Protein AF-0000000069715090 (afdb_homodimer)

Radius of gyration: 19.32 Å; Cα contacts (8 Å, |Δi|>4): 180; chains: 2; bounding box: 22×65×52 Å

Foldseek 3Di:
DVVVVVVVVVVVVVVVVVVVVVVVVVLVVVLVVLLVCLLVDAAPDLCSLLVVVVLVVVLVVQLVVCVVVVHHSVVSNVVSVVSSVVSSVVSNVSSHPVVVVVD/DVVVVVVVVVVVVVVVVVVVVVVVVVLVVVLVVLLVCLLVDAAPDLCSLLVVVVLVVVLVVQLVVCVVVVHHSVVSNVVSVVSSVVSSVVSNVSSHPVVVVVD

Solvent-accessible surface area (backbone atoms only — not comparable to full-atom values): 10845 Å² total; per-residue (Å²): 112,67,64,61,50,52,51,49,43,51,53,50,49,52,51,45,52,55,49,47,51,53,48,48,54,51,49,21,56,43,47,54,50,48,48,53,46,26,68,69,42,69,69,74,37,63,67,71,64,60,35,64,68,58,49,53,50,49,52,52,53,45,28,54,50,23,49,76,63,68,23,58,36,68,48,45,43,52,33,49,53,46,43,51,52,44,49,45,56,51,28,52,52,50,22,55,52,54,56,64,75,78,99,112,68,64,62,50,52,51,48,45,52,54,50,49,52,53,46,52,55,48,48,51,52,48,49,54,51,50,21,53,44,47,55,51,47,49,51,47,26,69,68,43,68,67,76,36,64,67,71,65,61,34,65,67,59,50,52,51,49,52,54,51,46,26,55,50,22,50,77,63,68,24,56,36,68,48,44,44,53,32,50,54,45,42,52,52,44,49,44,55,51,27,51,52,49,21,55,53,53,54,64,73,78,98

pLDDT: mean 91.64, std 12.18, range [42.25, 98.88]

InterPro domains:
  IPR002701 Chorismate mutase II, prokaryotic-type [PF01817] (12-91)
  IPR002701 Chorismate mutase II, prokaryotic-type [PS51168] (3-95)
  IPR002701 Chorismate mutase II, prokaryotic-type [SM00830] (13-94)
  IPR036263 Chorismate mutase type II superfamily [SSF48600] (4-93)
  IPR036979 Chorismate mutase domain superfamily [G3DSA:1.20.59.10] (4-99)
  IPR051331 Chorismate mutase-related enzymes [PTHR38041] (5-97)

Secondary structure (DSSP, 8-state):
-HHHHHHHHHHHHHHHHHHHHHHHHHHHHHHHHHHHHHHHSPTT-HHHHH-HHHHHHHHHHHHHHHHHHT--HHHHHHHHHHHHHHHHHHHHHHHHHTHHHH-/-HHHHHHHHHHHHHHHHHHHHHHHHHHHHHHHHHHHHHHHSPTT-HHHHH-HHHHHHHHHHHHHHHHHHT--HHHHHHHHHHHHHHHHHHHHHHHHHHHHHH-

Organism: Streptococcus mutans serotype c (strain ATCC 700610 / UA159) (NCBI:txid210007)

Structure (mmCIF, N/CA/C/O backbone):
data_AF-0000000069715090-model_v1
#
loop_
_entity.id
_entity.type
_entity.pdbx_description
1 polymer 'Chorismate mutase'
#
loop_
_atom_site.group_PDB
_atom_site.id
_atom_site.type_symbol
_atom_site.label_atom_id
_atom_site.label_alt_id
_atom_site.label_comp_id
_atom_site.label_asym_id
_atom_site.label_entity_id
_atom_site.label_seq_id
_atom_site.pdbx_PDB_ins_code
_atom_site.Cartn_x
_atom_site.Cartn_y
_atom_site.Cartn_z
_atom_site.occupancy
_atom_site.B_iso_or_equiv
_atom_site.auth_seq_id
_atom_site.auth_comp_id
_atom_site.auth_asym_id
_atom_site.auth_atom_id
_atom_site.pdbx_PDB_model_num
ATOM 1 N N . MET A 1 1 ? 3.744 33.625 10.047 1 69.88 1 MET A N 1
ATOM 2 C CA . MET A 1 1 ? 3.438 32.375 10.719 1 69.88 1 MET A CA 1
ATOM 3 C C . MET A 1 1 ? 2.867 31.359 9.734 1 69.88 1 MET A C 1
ATOM 5 O O . MET A 1 1 ? 3.277 30.203 9.727 1 69.88 1 MET A O 1
ATOM 9 N N . GLN A 1 2 ? 2.189 31.969 8.758 1 75.94 2 GLN A N 1
ATOM 10 C CA . GLN A 1 2 ? 1.536 31.109 7.777 1 75.94 2 GLN A CA 1
ATOM 11 C C . GLN A 1 2 ? 2.553 30.5 6.816 1 75.94 2 GLN A C 1
ATOM 13 O O . GLN A 1 2 ? 2.479 29.312 6.5 1 75.94 2 GLN A O 1
ATOM 18 N N . VAL A 1 3 ? 3.611 31.297 6.555 1 73.81 3 VAL A N 1
ATOM 19 C CA . VAL A 1 3 ? 4.602 30.828 5.59 1 73.81 3 VAL A CA 1
ATOM 20 C C . VAL A 1 3 ? 5.43 29.703 6.199 1 73.81 3 VAL A C 1
ATOM 22 O O . VAL A 1 3 ? 5.758 28.719 5.52 1 73.81 3 VAL A O 1
ATOM 25 N N . ILE A 1 4 ? 5.727 29.844 7.473 1 77.12 4 ILE A N 1
ATOM 26 C CA . ILE A 1 4 ? 6.531 28.844 8.148 1 77.12 4 ILE A CA 1
ATOM 27 C C . ILE A 1 4 ? 5.77 27.516 8.203 1 77.12 4 ILE A C 1
ATOM 29 O O . ILE A 1 4 ? 6.344 26.453 7.957 1 77.12 4 ILE A O 1
ATOM 33 N N . ILE A 1 5 ? 4.484 27.625 8.398 1 78.94 5 ILE A N 1
ATOM 34 C CA . ILE A 1 5 ? 3.662 26.422 8.477 1 78.94 5 ILE A CA 1
ATOM 35 C C . ILE A 1 5 ? 3.588 25.75 7.102 1 78.94 5 ILE A C 1
ATOM 37 O O . ILE A 1 5 ? 3.686 24.531 6.988 1 78.94 5 ILE A O 1
ATOM 41 N N . MET A 1 6 ? 3.535 26.547 6.07 1 81.5 6 MET A N 1
ATOM 42 C CA . MET A 1 6 ? 3.438 26 4.719 1 81.5 6 MET A CA 1
ATOM 43 C C . MET A 1 6 ? 4.738 25.312 4.312 1 81.5 6 MET A C 1
ATOM 45 O O . MET A 1 6 ? 4.719 24.266 3.668 1 81.5 6 MET A O 1
ATOM 49 N N . THR A 1 7 ? 5.781 25.859 4.781 1 84.88 7 THR A N 1
ATOM 50 C CA . THR A 1 7 ? 7.086 25.266 4.484 1 84.88 7 THR A CA 1
ATOM 51 C C . THR A 1 7 ? 7.266 23.938 5.223 1 84.88 7 THR A C 1
ATOM 53 O O . THR A 1 7 ? 7.82 22.984 4.672 1 84.88 7 THR A O 1
ATOM 56 N N . SER A 1 8 ? 6.68 23.938 6.344 1 92.38 8 SER A N 1
ATOM 57 C CA . SER A 1 8 ? 6.773 22.719 7.137 1 92.38 8 SER A CA 1
ATOM 58 C C . SER A 1 8 ? 5.957 21.594 6.516 1 92.38 8 SER A C 1
ATOM 60 O O . SER A 1 8 ? 6.426 20.453 6.422 1 92.38 8 SER A O 1
ATOM 62 N N . ILE A 1 9 ? 4.852 21.984 6.031 1 94.56 9 ILE A N 1
ATOM 63 C CA . ILE A 1 9 ? 3.982 21 5.422 1 94.56 9 ILE A CA 1
ATOM 64 C C . ILE A 1 9 ? 4.621 20.469 4.137 1 94.56 9 ILE A C 1
ATOM 66 O O . ILE A 1 9 ? 4.617 19.266 3.881 1 94.56 9 ILE A O 1
ATOM 70 N N . GLN A 1 10 ? 5.203 21.359 3.406 1 95.5 10 GLN A N 1
ATOM 71 C CA . GLN A 1 10 ? 5.848 20.938 2.162 1 95.5 10 GLN A CA 1
ATOM 72 C C . GLN A 1 10 ? 7.027 20.016 2.436 1 95.5 10 GLN A C 1
ATOM 74 O O . GLN A 1 10 ? 7.246 19.047 1.701 1 95.5 10 GLN A O 1
ATOM 79 N N . ASN A 1 11 ? 7.715 20.312 3.475 1 97.44 11 ASN A N 1
ATOM 80 C CA . ASN A 1 11 ? 8.828 19.453 3.863 1 97.44 11 ASN A CA 1
ATOM 81 C C . ASN A 1 11 ? 8.344 18.062 4.27 1 97.44 11 ASN A C 1
ATOM 83 O O . ASN A 1 11 ? 8.961 17.062 3.902 1 97.44 11 ASN A O 1
ATOM 87 N N . LEU A 1 12 ? 7.328 17.969 4.961 1 97.5 12 LEU A N 1
ATOM 88 C CA . LEU A 1 12 ? 6.746 16.703 5.379 1 97.5 12 LEU A CA 1
ATOM 89 C C . LEU A 1 12 ? 6.203 15.93 4.18 1 97.5 12 LEU A C 1
ATOM 91 O O . LEU A 1 12 ? 6.363 14.711 4.094 1 97.5 12 LEU A O 1
ATOM 95 N 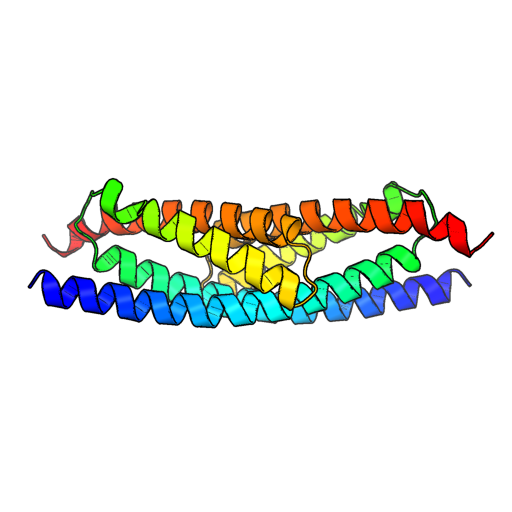N . ARG A 1 13 ? 5.672 16.703 3.254 1 97.06 13 ARG A N 1
ATOM 96 C CA . ARG A 1 13 ? 5.18 16.078 2.029 1 97.06 13 ARG A CA 1
ATOM 97 C C . ARG A 1 13 ? 6.324 15.469 1.225 1 97.06 13 ARG A C 1
ATOM 99 O O . ARG A 1 13 ? 6.164 14.414 0.61 1 97.06 13 ARG A O 1
ATOM 106 N N . ASN A 1 14 ? 7.402 16.094 1.25 1 97.88 14 ASN A N 1
ATOM 107 C CA . ASN A 1 14 ? 8.578 15.555 0.583 1 97.88 14 ASN A CA 1
ATOM 108 C C . ASN A 1 14 ? 9.023 14.242 1.218 1 97.88 14 ASN A C 1
ATOM 110 O O . ASN A 1 14 ? 9.484 13.336 0.521 1 97.88 14 ASN A O 1
ATOM 114 N N . GLN A 1 15 ? 8.898 14.125 2.467 1 98.38 15 GLN A N 1
ATOM 115 C CA . GLN A 1 15 ? 9.219 12.875 3.158 1 98.38 15 GLN A CA 1
ATOM 116 C C . GLN A 1 15 ? 8.242 11.766 2.771 1 98.38 15 GLN A C 1
ATOM 118 O O . GLN A 1 15 ? 8.656 10.625 2.559 1 98.38 15 GLN A O 1
ATOM 123 N N . ILE A 1 16 ? 6.988 12.141 2.682 1 98.31 16 ILE A N 1
ATOM 124 C CA . ILE A 1 16 ? 5.977 11.18 2.244 1 98.31 16 ILE A CA 1
ATOM 125 C C . ILE A 1 16 ? 6.301 10.703 0.832 1 98.31 16 ILE A C 1
ATOM 127 O O . ILE A 1 16 ? 6.203 9.508 0.541 1 98.31 16 ILE A O 1
ATOM 131 N N . ASP A 1 17 ? 6.746 11.633 -0.003 1 98.5 17 ASP A N 1
ATOM 132 C CA . ASP A 1 17 ? 7.078 11.266 -1.378 1 98.5 17 ASP A CA 1
ATOM 133 C C . ASP A 1 17 ? 8.234 10.273 -1.422 1 98.5 17 ASP A C 1
ATOM 135 O O . ASP A 1 17 ? 8.266 9.383 -2.27 1 98.5 17 ASP A O 1
ATOM 139 N N . GLN A 1 18 ? 9.164 10.43 -0.56 1 98.62 18 GLN A N 1
ATOM 140 C CA . GLN A 1 18 ? 10.281 9.492 -0.478 1 98.62 18 GLN A CA 1
ATOM 141 C C . GLN A 1 18 ? 9.812 8.117 -0.015 1 98.62 18 GLN A C 1
ATOM 143 O O . GLN A 1 18 ? 10.234 7.094 -0.561 1 98.62 18 GLN A O 1
ATOM 148 N N . LEU A 1 19 ? 8.953 8.078 0.974 1 98.75 19 LEU A N 1
ATOM 149 C CA . LEU A 1 19 ? 8.383 6.812 1.43 1 98.75 19 LEU A CA 1
ATOM 150 C C . LEU A 1 19 ? 7.574 6.148 0.319 1 98.75 19 LEU A C 1
ATOM 152 O O . LEU A 1 19 ? 7.637 4.93 0.144 1 98.75 19 LEU A O 1
ATOM 156 N N . ASP A 1 20 ? 6.867 6.996 -0.41 1 98.69 20 ASP A N 1
ATOM 157 C CA . ASP A 1 20 ? 6.031 6.484 -1.49 1 98.69 20 ASP A CA 1
ATOM 158 C C . ASP A 1 20 ? 6.875 5.781 -2.553 1 98.69 20 ASP A C 1
ATOM 160 O O . ASP A 1 20 ? 6.465 4.758 -3.105 1 98.69 20 ASP A O 1
ATOM 164 N N . HIS A 1 21 ? 8 6.336 -2.803 1 98.75 21 HIS A N 1
ATOM 165 C CA . HIS A 1 21 ? 8.898 5.684 -3.75 1 98.75 21 HIS A CA 1
ATOM 166 C C . HIS A 1 21 ? 9.305 4.297 -3.262 1 98.75 21 HIS A C 1
ATOM 168 O O . HIS A 1 21 ? 9.281 3.332 -4.027 1 98.75 21 HIS A O 1
ATOM 174 N N . GLN A 1 22 ? 9.617 4.191 -2.055 1 98.88 22 GLN A N 1
ATOM 175 C CA . GLN A 1 22 ? 10 2.908 -1.479 1 98.88 22 GLN A CA 1
ATOM 176 C C . GLN A 1 22 ? 8.836 1.921 -1.503 1 98.88 22 GLN A C 1
ATOM 178 O O . GLN A 1 22 ? 9.023 0.735 -1.784 1 98.88 22 GLN A O 1
ATOM 183 N N . LEU A 1 23 ? 7.672 2.398 -1.21 1 98.88 23 LEU A N 1
ATOM 184 C CA . LEU A 1 23 ? 6.473 1.574 -1.278 1 98.88 23 LEU A CA 1
ATOM 185 C C . LEU A 1 23 ? 6.273 1.017 -2.684 1 98.88 23 LEU A C 1
ATOM 187 O O . LEU A 1 23 ? 6 -0.173 -2.852 1 98.88 23 LEU A O 1
ATOM 191 N N . LEU A 1 24 ? 6.465 1.898 -3.625 1 98.88 24 LEU A N 1
ATOM 192 C CA . LEU A 1 24 ? 6.297 1.481 -5.012 1 98.88 24 LEU A CA 1
ATOM 193 C C . LEU A 1 24 ? 7.301 0.396 -5.383 1 98.88 24 LEU A C 1
ATOM 195 O O . LEU A 1 24 ? 6.957 -0.564 -6.074 1 98.88 24 LEU A O 1
ATOM 199 N N . VAL A 1 25 ? 8.523 0.533 -4.93 1 98.88 25 VAL A N 1
ATOM 200 C CA . VAL A 1 25 ? 9.57 -0.436 -5.223 1 98.88 25 VAL A CA 1
ATOM 201 C C . VAL A 1 25 ? 9.195 -1.796 -4.637 1 98.88 25 VAL A C 1
ATOM 203 O O . VAL A 1 25 ? 9.305 -2.82 -5.316 1 98.88 25 VAL A O 1
ATOM 206 N N . LEU A 1 26 ? 8.75 -1.819 -3.418 1 98.88 26 LEU A N 1
ATOM 207 C CA . LEU A 1 26 ? 8.352 -3.062 -2.762 1 98.88 26 LEU A CA 1
ATOM 208 C C . LEU A 1 26 ? 7.148 -3.686 -3.455 1 98.88 26 LEU A C 1
ATOM 210 O O . LEU A 1 26 ? 7.078 -4.906 -3.611 1 98.88 26 LEU A O 1
ATOM 214 N N . LEU A 1 27 ? 6.207 -2.877 -3.918 1 98.75 27 LEU A N 1
ATOM 215 C CA . LEU A 1 27 ? 5.012 -3.379 -4.582 1 98.75 27 LEU A CA 1
ATOM 216 C C . LEU A 1 27 ? 5.352 -3.965 -5.949 1 98.75 27 LEU A C 1
ATOM 218 O O . LEU A 1 27 ? 4.727 -4.93 -6.391 1 98.75 27 LEU A O 1
ATOM 222 N N . ALA A 1 28 ? 6.324 -3.369 -6.594 1 98.75 28 ALA A N 1
ATOM 223 C CA . ALA A 1 28 ? 6.785 -3.934 -7.859 1 98.75 28 ALA A CA 1
ATOM 224 C C . ALA A 1 28 ? 7.387 -5.324 -7.652 1 98.75 28 ALA A C 1
ATOM 226 O O . ALA A 1 28 ? 7.121 -6.242 -8.438 1 98.75 28 ALA A O 1
ATOM 227 N N . GLN A 1 29 ? 8.18 -5.453 -6.637 1 98.75 29 GLN A N 1
ATOM 228 C CA . GLN A 1 29 ? 8.727 -6.762 -6.293 1 98.75 29 GLN A CA 1
ATOM 229 C C . GLN A 1 29 ? 7.613 -7.75 -5.961 1 98.75 29 GLN A C 1
ATOM 231 O O . GLN A 1 29 ? 7.633 -8.898 -6.422 1 98.75 29 GLN A O 1
ATOM 236 N N . ARG A 1 30 ? 6.684 -7.348 -5.227 1 98.56 30 ARG A N 1
ATOM 237 C CA . ARG A 1 30 ? 5.551 -8.18 -4.852 1 98.56 30 ARG A CA 1
ATOM 238 C C . ARG A 1 30 ? 4.781 -8.648 -6.082 1 98.56 30 ARG A C 1
ATOM 240 O O . ARG A 1 30 ? 4.387 -9.812 -6.168 1 98.56 30 ARG A O 1
ATOM 247 N N . GLN A 1 31 ? 4.562 -7.742 -6.969 1 98.31 31 GLN A N 1
ATOM 248 C CA . GLN A 1 31 ? 3.867 -8.078 -8.211 1 98.31 31 GLN A CA 1
ATOM 249 C C . GLN A 1 31 ? 4.598 -9.188 -8.969 1 98.31 31 GLN A C 1
ATOM 251 O O . GLN A 1 31 ? 3.973 -10.109 -9.484 1 98.31 31 GLN A O 1
ATOM 256 N N . GLN A 1 32 ? 5.918 -9.055 -9.023 1 98.12 32 GLN A N 1
ATOM 257 C CA . GLN A 1 32 ? 6.699 -10.07 -9.727 1 98.12 32 GLN A CA 1
ATOM 258 C C . GLN A 1 32 ? 6.48 -11.453 -9.109 1 98.12 32 GLN A C 1
ATOM 260 O O . GLN A 1 32 ? 6.352 -12.445 -9.836 1 98.12 32 GLN A O 1
ATOM 265 N N . ILE A 1 33 ? 6.438 -11.492 -7.824 1 97.88 33 ILE A N 1
ATOM 266 C CA . ILE A 1 33 ? 6.238 -12.758 -7.129 1 97.88 33 ILE A CA 1
ATOM 267 C C . ILE A 1 33 ? 4.816 -13.258 -7.371 1 97.88 33 ILE A C 1
ATOM 269 O O . ILE A 1 33 ? 4.605 -14.453 -7.605 1 97.88 33 ILE A O 1
ATOM 273 N N . VAL A 1 34 ? 3.836 -12.383 -7.336 1 96.5 34 VAL A N 1
ATOM 274 C CA . VAL A 1 34 ? 2.443 -12.734 -7.594 1 96.5 34 VAL A CA 1
ATOM 275 C C . VAL A 1 34 ? 2.309 -13.32 -9 1 96.5 34 VAL A C 1
ATOM 277 O O . VAL A 1 34 ? 1.602 -14.312 -9.195 1 96.5 34 VAL A O 1
ATOM 280 N N . GLU A 1 35 ? 2.994 -12.711 -9.898 1 95.19 35 GLU A N 1
ATOM 281 C CA . GLU A 1 35 ? 2.959 -13.195 -11.273 1 95.19 35 GLU A CA 1
ATOM 282 C C . GLU A 1 35 ? 3.551 -14.602 -11.383 1 95.19 35 GLU A C 1
ATOM 284 O O . GLU A 1 35 ? 3.021 -15.453 -12.094 1 95.19 35 GLU A O 1
ATOM 289 N N . LYS A 1 36 ? 4.637 -14.828 -10.688 1 95.31 36 LYS A N 1
ATOM 290 C CA . LYS A 1 36 ? 5.227 -16.156 -10.664 1 95.31 36 LYS A CA 1
ATOM 291 C C . LYS A 1 36 ? 4.254 -17.188 -10.078 1 95.31 36 LYS A C 1
ATOM 293 O O . LYS A 1 36 ? 4.129 -18.297 -10.594 1 95.31 36 LYS A O 1
ATOM 298 N N . ILE A 1 37 ? 3.578 -16.844 -9.031 1 94.81 37 ILE A N 1
ATOM 299 C CA . ILE A 1 37 ? 2.588 -17.719 -8.414 1 94.81 37 ILE A CA 1
ATOM 300 C C . ILE A 1 37 ? 1.475 -18.016 -9.414 1 94.81 37 ILE A C 1
ATOM 302 O O . ILE A 1 37 ? 1.053 -19.172 -9.555 1 94.81 37 ILE A O 1
ATOM 306 N N . GLY A 1 38 ? 1.008 -17.031 -10.125 1 93.19 38 GLY A N 1
ATOM 307 C CA . GLY A 1 38 ? -0.032 -17.219 -11.125 1 93.19 38 GLY A CA 1
ATOM 308 C C . GLY A 1 38 ? 0.345 -18.219 -12.195 1 93.19 38 GLY A C 1
ATOM 309 O O . GLY A 1 38 ? -0.503 -18.969 -12.672 1 93.19 38 GLY A O 1
ATOM 310 N N . GLN A 1 39 ? 1.626 -18.188 -12.523 1 92.19 39 GLN A N 1
ATOM 311 C CA . GLN A 1 39 ? 2.119 -19.078 -13.57 1 92.19 39 GLN A CA 1
ATOM 312 C C . GLN A 1 39 ? 2.182 -20.531 -13.07 1 92.19 39 GLN A C 1
ATOM 314 O O . GLN A 1 39 ? 2.145 -21.469 -13.859 1 92.19 39 GLN A O 1
ATOM 319 N N . LEU A 1 40 ? 2.375 -20.703 -11.781 1 92.19 40 LEU A N 1
ATOM 320 C CA . LEU A 1 40 ? 2.516 -22.031 -11.195 1 92.19 40 LEU A CA 1
ATOM 321 C C . LEU A 1 40 ? 1.15 -22.656 -10.945 1 92.19 40 LEU A C 1
ATOM 323 O O . LEU A 1 40 ? 1.043 -23.875 -10.797 1 92.19 40 LEU A O 1
ATOM 327 N N . LYS A 1 41 ? 0.085 -21.859 -10.883 1 91.81 41 LYS A N 1
ATOM 328 C CA . LYS A 1 41 ? -1.257 -22.359 -10.586 1 91.81 41 LYS A CA 1
ATOM 329 C C . LYS A 1 41 ? -1.886 -23.016 -11.812 1 91.81 41 LYS A C 1
ATOM 331 O O . LYS A 1 41 ? -1.487 -22.734 -12.945 1 91.81 41 LYS A O 1
ATOM 336 N N . PRO A 1 42 ? -2.795 -23.938 -11.508 1 89.12 42 PRO A N 1
ATOM 337 C CA . PRO A 1 42 ? -3.496 -24.516 -12.656 1 89.12 42 PRO A CA 1
ATOM 338 C C . PRO A 1 42 ? -4.199 -23.453 -13.5 1 89.12 42 PRO A C 1
ATOM 340 O O . PRO A 1 42 ? -4.766 -22.5 -12.961 1 89.12 42 PRO A O 1
ATOM 343 N N . ILE A 1 43 ? -4.109 -23.672 -14.773 1 87.81 43 ILE A N 1
ATOM 344 C CA . ILE A 1 43 ? -4.648 -22.703 -15.719 1 87.81 43 ILE A CA 1
ATOM 345 C C . ILE A 1 43 ? -6.168 -22.641 -15.586 1 87.81 43 ILE A C 1
ATOM 347 O O . ILE A 1 43 ? -6.832 -23.672 -15.453 1 87.81 43 ILE A O 1
ATOM 351 N N . ASN A 1 44 ? -6.742 -21.453 -15.602 1 85.94 44 ASN A N 1
ATOM 352 C CA . ASN A 1 44 ? -8.172 -21.156 -15.625 1 85.94 44 ASN A CA 1
ATOM 353 C C . ASN A 1 44 ? -8.859 -21.656 -14.352 1 85.94 44 ASN A C 1
ATOM 355 O O . ASN A 1 44 ? -9.992 -22.125 -14.391 1 85.94 44 ASN A O 1
ATOM 359 N N . SER A 1 45 ? -8.094 -21.766 -13.359 1 86.88 45 SER A N 1
ATOM 360 C CA . SER A 1 45 ? -8.672 -22.141 -12.07 1 86.88 45 SER A CA 1
ATOM 361 C C . SER A 1 45 ? -8.906 -20.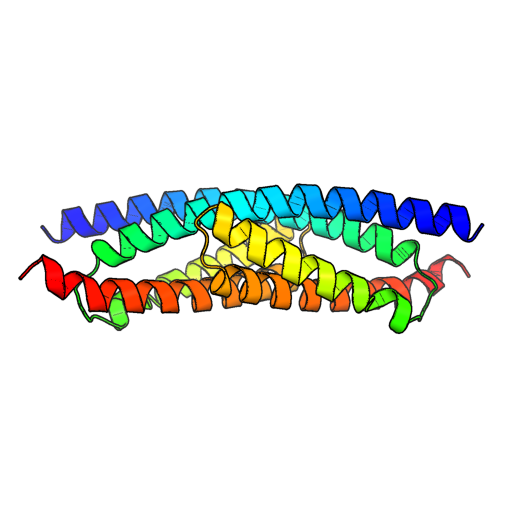922 -11.195 1 86.88 45 SER A C 1
ATOM 363 O O . SER A 1 45 ? -7.996 -20.469 -10.5 1 86.88 45 SER A O 1
ATOM 365 N N . GLN A 1 46 ? -10.109 -20.516 -11.195 1 87.69 46 GLN A N 1
ATOM 366 C CA . GLN A 1 46 ? -10.484 -19.359 -10.398 1 87.69 46 GLN A CA 1
ATOM 367 C C . GLN A 1 46 ? -10.266 -19.625 -8.906 1 87.69 46 GLN A C 1
ATOM 369 O O . GLN A 1 46 ? -9.812 -18.734 -8.172 1 87.69 46 GLN A O 1
ATOM 374 N N . ALA A 1 47 ? -10.609 -20.75 -8.484 1 88.25 47 ALA A N 1
ATOM 375 C CA . ALA A 1 47 ? -10.477 -21.125 -7.074 1 88.25 47 ALA A CA 1
ATOM 376 C C . ALA A 1 47 ? -9.008 -21.109 -6.645 1 88.25 47 ALA A C 1
ATOM 378 O O . ALA A 1 47 ? -8.688 -20.656 -5.543 1 88.25 47 ALA A O 1
ATOM 379 N N . ALA A 1 48 ? -8.18 -21.578 -7.496 1 90.19 48 ALA A N 1
ATOM 380 C CA . ALA A 1 48 ? -6.75 -21.594 -7.188 1 90.19 48 ALA A CA 1
ATOM 381 C C . ALA A 1 48 ? -6.195 -20.172 -7.098 1 90.19 48 ALA A C 1
ATOM 383 O O . ALA A 1 48 ? -5.371 -19.875 -6.227 1 90.19 48 ALA A O 1
ATOM 384 N N . VAL A 1 49 ? -6.73 -19.312 -7.895 1 91.31 49 VAL A N 1
ATOM 385 C CA . VAL A 1 49 ? -6.234 -17.938 -7.93 1 91.31 49 VAL A CA 1
ATOM 386 C C . VAL A 1 49 ? -6.766 -17.172 -6.727 1 91.31 49 VAL A C 1
ATOM 388 O O . VAL A 1 49 ? -6.02 -16.438 -6.07 1 91.31 49 VAL A O 1
ATOM 391 N N . THR A 1 50 ? -8.008 -17.359 -6.402 1 92.69 50 THR A N 1
ATOM 392 C CA . THR A 1 50 ? -8.617 -16.578 -5.328 1 92.69 50 THR A CA 1
ATOM 393 C C . THR A 1 50 ? -8.078 -17.016 -3.969 1 92.69 50 THR A C 1
ATOM 395 O O . THR A 1 50 ? -7.98 -16.219 -3.043 1 92.69 50 THR A O 1
ATOM 398 N N . ALA A 1 51 ? -7.789 -18.25 -3.738 1 93.94 51 ALA A N 1
ATOM 399 C CA . ALA A 1 51 ? -7.172 -18.797 -2.533 1 93.94 51 ALA A CA 1
ATOM 400 C C . ALA A 1 51 ? -7.754 -18.156 -1.278 1 93.94 51 ALA A C 1
ATOM 402 O O . ALA A 1 51 ? -7.023 -17.562 -0.483 1 93.94 51 ALA A O 1
ATOM 403 N N . PRO A 1 52 ? -9.047 -18.375 -0.955 1 95.94 52 PRO A N 1
ATOM 404 C CA . PRO A 1 52 ? -9.734 -17.656 0.112 1 95.94 52 PRO A CA 1
ATOM 405 C C . PRO A 1 52 ? -9.094 -17.859 1.481 1 95.94 52 PRO A C 1
ATOM 407 O O . PRO A 1 52 ? -9.086 -16.953 2.309 1 95.94 52 PRO A O 1
ATOM 410 N N . ASP A 1 53 ? -8.578 -18.984 1.697 1 95.94 53 ASP A N 1
ATOM 411 C CA . ASP A 1 53 ? -7.926 -19.25 2.979 1 95.94 53 ASP A CA 1
ATOM 412 C C . ASP A 1 53 ? -6.66 -18.406 3.133 1 95.94 53 ASP A C 1
ATOM 414 O O . ASP A 1 53 ? -6.398 -17.859 4.207 1 95.94 53 ASP A O 1
ATOM 418 N N . ARG A 1 54 ? -5.922 -18.281 2.057 1 96.5 54 ARG A N 1
ATOM 419 C CA . ARG A 1 54 ? -4.723 -17.453 2.07 1 96.5 54 ARG A CA 1
ATOM 420 C C . ARG A 1 54 ? -5.07 -15.984 2.293 1 96.5 54 ARG A C 1
ATOM 422 O O . ARG A 1 54 ? -4.406 -15.289 3.068 1 96.5 54 ARG A O 1
ATOM 429 N N . VAL A 1 55 ? -6.09 -15.539 1.687 1 97.44 55 VAL A N 1
ATOM 430 C CA . VAL A 1 55 ? -6.531 -14.156 1.811 1 97.44 55 VAL A CA 1
ATOM 431 C C . VAL A 1 55 ? -6.898 -13.859 3.264 1 97.44 55 VAL A C 1
ATOM 433 O O . VAL A 1 55 ? -6.445 -12.867 3.834 1 97.44 55 VAL A O 1
ATOM 436 N N . LYS A 1 56 ? -7.668 -14.688 3.803 1 97.81 56 LYS A N 1
ATOM 437 C CA . LYS A 1 56 ? -8.078 -14.516 5.191 1 97.81 56 LYS A CA 1
ATOM 438 C C . LYS A 1 56 ? -6.867 -14.453 6.121 1 97.81 56 LYS A C 1
ATOM 440 O O . LYS A 1 56 ? -6.797 -13.594 7 1 97.81 56 LYS A O 1
ATOM 445 N N . GLN A 1 57 ? -5.988 -15.32 5.941 1 98 57 GLN A N 1
ATOM 446 C CA . GLN A 1 57 ? -4.766 -15.375 6.734 1 98 57 GLN A CA 1
ATOM 447 C C . GLN A 1 57 ? -3.957 -14.094 6.582 1 98 57 GLN A C 1
ATOM 449 O O . GLN A 1 57 ? -3.482 -13.531 7.574 1 98 57 GLN A O 1
ATOM 454 N N . VAL A 1 58 ? -3.777 -13.656 5.395 1 98.38 58 VAL A N 1
ATOM 455 C CA . VAL A 1 58 ? -2.992 -12.461 5.109 1 98.38 58 VAL A CA 1
ATOM 456 C C . VAL A 1 58 ? -3.637 -11.242 5.777 1 98.38 58 VAL A C 1
ATOM 458 O O . VAL A 1 58 ? -2.957 -10.469 6.449 1 98.38 58 VAL A O 1
ATOM 461 N N . LEU A 1 59 ? -4.926 -11.125 5.609 1 98.5 59 LEU A N 1
ATOM 462 C CA . LEU A 1 59 ? -5.621 -9.969 6.176 1 98.5 59 LEU A CA 1
ATOM 463 C C . LEU A 1 59 ? -5.52 -9.969 7.695 1 98.5 59 LEU A C 1
ATOM 465 O O . LEU A 1 59 ? -5.25 -8.922 8.305 1 98.5 59 LEU A O 1
ATOM 469 N N . LEU A 1 60 ? -5.711 -11.078 8.289 1 98.19 60 LEU A N 1
ATOM 470 C CA . LEU A 1 60 ? -5.617 -11.188 9.734 1 98.19 60 LEU A CA 1
ATOM 471 C C . LEU A 1 60 ? -4.207 -10.844 10.219 1 98.19 60 LEU A C 1
ATOM 473 O O . LEU A 1 60 ? -4.039 -10.039 11.141 1 98.19 60 LEU A O 1
ATOM 477 N N . ASN A 1 61 ? -3.242 -11.422 9.625 1 98.44 61 ASN A N 1
ATOM 478 C CA . ASN A 1 61 ? -1.853 -11.188 10 1 98.44 61 ASN A CA 1
ATOM 479 C C . ASN A 1 61 ? -1.465 -9.719 9.828 1 98.44 61 ASN A C 1
ATOM 481 O O . ASN A 1 61 ? -0.777 -9.148 10.68 1 98.44 61 ASN A O 1
ATOM 485 N N . ARG A 1 62 ? -1.922 -9.164 8.742 1 98.56 62 ARG A N 1
ATOM 486 C CA . ARG A 1 62 ? -1.558 -7.781 8.461 1 98.56 62 ARG A CA 1
ATOM 487 C C . ARG A 1 62 ? -2.213 -6.828 9.453 1 98.56 62 ARG A C 1
ATOM 489 O O . ARG A 1 62 ? -1.591 -5.859 9.891 1 98.56 62 ARG A O 1
ATOM 496 N N . GLN A 1 63 ? -3.422 -7.121 9.727 1 98.25 63 GLN A N 1
ATOM 497 C CA . GLN A 1 63 ? -4.109 -6.301 10.719 1 98.25 63 GLN A CA 1
ATOM 498 C C . GLN A 1 63 ? -3.391 -6.352 12.07 1 98.25 63 GLN A C 1
ATOM 500 O O . GLN A 1 63 ? -3.154 -5.312 12.688 1 98.25 63 GLN A O 1
ATOM 505 N N . GLN A 1 64 ? -3.029 -7.465 12.492 1 98.44 64 GLN A N 1
ATOM 506 C CA . GLN A 1 64 ? -2.348 -7.652 13.773 1 98.44 64 GLN A CA 1
ATOM 507 C C . GLN A 1 64 ? -0.966 -7.004 13.758 1 98.44 64 GLN A C 1
ATOM 509 O O . GLN A 1 64 ? -0.581 -6.332 14.719 1 98.44 64 GLN A O 1
ATOM 514 N N . GLU A 1 65 ? -0.28 -7.215 12.742 1 98.69 65 GLU A N 1
ATOM 515 C CA . GLU A 1 65 ? 1.059 -6.641 12.641 1 98.69 65 GLU A CA 1
ATOM 516 C C . GLU A 1 65 ? 1.003 -5.117 12.578 1 98.69 65 GLU A C 1
ATOM 518 O O . GLU A 1 65 ? 1.855 -4.438 13.156 1 98.69 65 GLU A O 1
ATOM 523 N N . ALA A 1 66 ? 0.011 -4.645 11.836 1 98.69 66 ALA A N 1
ATOM 524 C CA . ALA A 1 66 ? -0.164 -3.195 11.758 1 98.69 66 ALA A CA 1
ATOM 525 C C . ALA A 1 66 ? -0.3 -2.586 13.148 1 98.69 66 ALA A C 1
ATOM 527 O O . ALA A 1 66 ? 0.365 -1.6 13.477 1 98.69 66 ALA A O 1
ATOM 528 N N . GLU A 1 67 ? -1.105 -3.152 13.953 1 98.12 67 GLU A N 1
ATOM 529 C CA . GLU A 1 67 ? -1.316 -2.678 15.312 1 98.12 67 GLU A CA 1
ATOM 530 C C . GLU A 1 67 ? -0.007 -2.643 16.094 1 98.12 67 GLU A C 1
ATOM 532 O O . GLU A 1 67 ? 0.292 -1.656 16.781 1 98.12 67 GLU A O 1
ATOM 537 N N . LYS A 1 68 ? 0.775 -3.648 15.977 1 98.5 68 LYS A N 1
ATOM 538 C CA . LYS A 1 68 ? 2.045 -3.756 16.688 1 98.5 68 LYS A CA 1
ATOM 539 C C . LYS A 1 68 ? 3.025 -2.682 16.234 1 98.5 68 LYS A C 1
ATOM 541 O O . LYS A 1 68 ? 3.844 -2.203 17.016 1 98.5 68 LYS A O 1
ATOM 546 N N . LEU A 1 69 ? 2.906 -2.244 15 1 98.5 69 LEU A N 1
ATOM 547 C CA . LEU A 1 69 ? 3.844 -1.297 14.406 1 98.5 69 LEU A CA 1
ATOM 548 C C . LEU A 1 69 ? 3.344 0.135 14.562 1 98.5 69 LEU A C 1
ATOM 550 O O . LEU A 1 69 ? 3.998 1.079 14.117 1 98.5 69 LEU A O 1
ATOM 554 N N . GLY A 1 70 ? 2.17 0.318 15.172 1 98 70 GLY A N 1
ATOM 555 C CA . GLY A 1 70 ? 1.608 1.647 15.359 1 98 70 GLY A CA 1
ATOM 556 C C . GLY A 1 70 ? 0.877 2.162 14.133 1 98 70 GLY A C 1
ATOM 557 O O . GLY A 1 70 ? 0.594 3.357 14.031 1 98 70 GLY A O 1
ATOM 558 N N . LEU A 1 71 ? 0.644 1.292 13.234 1 98.5 71 LEU A N 1
ATOM 559 C CA . LEU A 1 71 ? -0.197 1.601 12.086 1 98.5 71 LEU A CA 1
ATOM 560 C C . LEU A 1 71 ? -1.658 1.28 12.375 1 98.5 71 LEU A C 1
ATOM 562 O O . LEU A 1 71 ? -1.964 0.241 12.969 1 98.5 71 LEU A O 1
ATOM 566 N N . SER A 1 72 ? -2.523 2.264 12 1 97.81 72 SER A N 1
ATOM 567 C CA . SER A 1 72 ? -3.947 1.987 12.148 1 97.81 72 SER A CA 1
ATOM 568 C C . SER A 1 72 ? -4.328 0.667 11.484 1 97.81 72 SER A C 1
ATOM 570 O O . SER A 1 72 ? -4.137 0.492 10.281 1 97.81 72 SER A O 1
ATOM 572 N N . PRO A 1 73 ? -4.891 -0.224 12.258 1 97.69 73 PRO A N 1
ATOM 573 C CA . PRO A 1 73 ? -5.309 -1.498 11.672 1 97.69 73 PRO A CA 1
ATOM 574 C C . PRO A 1 73 ? -6.355 -1.322 10.57 1 97.69 73 PRO A C 1
ATOM 576 O O . PRO A 1 73 ? -6.375 -2.09 9.602 1 97.69 73 PRO A O 1
ATOM 579 N N . ASP A 1 74 ? -7.18 -0.31 10.719 1 96.56 74 ASP A N 1
ATOM 580 C CA . ASP A 1 74 ? -8.211 -0.047 9.719 1 96.56 74 ASP A CA 1
ATOM 581 C C . ASP A 1 74 ? -7.586 0.402 8.398 1 96.56 74 ASP A C 1
ATOM 583 O O . ASP A 1 74 ? -8.039 0.009 7.324 1 96.56 74 ASP A O 1
ATOM 587 N N . VAL A 1 75 ? -6.586 1.22 8.5 1 97.19 75 VAL A N 1
ATOM 588 C CA . VAL A 1 75 ? -5.875 1.681 7.309 1 97.19 75 VAL A CA 1
ATOM 589 C C . VAL A 1 75 ? -5.199 0.498 6.621 1 97.19 75 VAL A C 1
ATOM 591 O O . VAL A 1 75 ? -5.312 0.33 5.406 1 97.19 75 VAL A O 1
ATOM 594 N N . ALA A 1 76 ? -4.555 -0.321 7.414 1 98.5 76 ALA A N 1
ATOM 595 C CA . ALA A 1 76 ? -3.883 -1.495 6.863 1 98.5 76 ALA A CA 1
ATOM 596 C C . ALA A 1 76 ? -4.875 -2.414 6.156 1 98.5 76 ALA A C 1
ATOM 598 O O . ALA A 1 76 ? -4.617 -2.871 5.039 1 98.5 76 ALA A O 1
ATOM 599 N N . LEU A 1 77 ? -5.973 -2.641 6.793 1 98.06 77 LEU A N 1
ATOM 600 C CA . LEU A 1 77 ? -6.977 -3.539 6.23 1 98.06 77 LEU A CA 1
ATOM 601 C C . LEU A 1 77 ? -7.5 -3.004 4.902 1 98.06 77 LEU A C 1
ATOM 603 O O . LEU A 1 77 ? -7.637 -3.756 3.934 1 98.06 77 LEU A O 1
ATOM 607 N N . ALA A 1 78 ? -7.781 -1.77 4.863 1 97.94 78 ALA A N 1
ATOM 608 C CA . ALA A 1 78 ? -8.289 -1.164 3.637 1 97.94 78 ALA A CA 1
ATOM 609 C C . ALA A 1 78 ? -7.277 -1.296 2.5 1 97.94 78 ALA A C 1
ATOM 611 O O . ALA A 1 78 ? -7.641 -1.67 1.382 1 97.94 78 ALA A O 1
ATOM 612 N N . ILE A 1 79 ? -6.059 -1.044 2.781 1 98.5 79 ILE A N 1
ATOM 613 C CA . ILE A 1 79 ? -5.008 -1.071 1.769 1 98.5 79 ILE A CA 1
ATOM 614 C C . ILE A 1 79 ? -4.785 -2.506 1.296 1 98.5 79 ILE A C 1
ATOM 616 O O . ILE A 1 79 ? -4.695 -2.762 0.093 1 98.5 79 ILE A O 1
ATOM 620 N N . TRP A 1 80 ? -4.715 -3.428 2.203 1 98.75 80 TRP A N 1
ATOM 621 C CA . TRP A 1 80 ? -4.406 -4.801 1.817 1 98.75 80 TRP A CA 1
ATOM 622 C C . TRP A 1 80 ? -5.582 -5.438 1.083 1 98.75 80 TRP A C 1
ATOM 624 O O . TRP A 1 80 ? -5.387 -6.246 0.171 1 98.75 80 TRP A O 1
ATOM 634 N N . GLN A 1 81 ? -6.812 -5.129 1.516 1 98.44 81 GLN A N 1
ATOM 635 C CA . GLN A 1 81 ? -7.969 -5.621 0.771 1 98.44 81 GLN A CA 1
ATOM 636 C C . GLN A 1 81 ? -7.918 -5.168 -0.685 1 98.44 81 GLN A C 1
ATOM 638 O O . GLN A 1 81 ? -8.102 -5.977 -1.599 1 98.44 81 GLN A O 1
ATOM 643 N N . THR A 1 82 ? -7.672 -3.91 -0.855 1 98.56 82 THR A N 1
ATOM 644 C CA . THR A 1 82 ? -7.582 -3.35 -2.199 1 98.56 82 THR A CA 1
ATOM 645 C C . THR A 1 82 ? -6.422 -3.975 -2.969 1 98.56 82 THR A C 1
ATOM 647 O O . THR A 1 82 ? -6.566 -4.328 -4.141 1 98.56 82 THR A O 1
ATOM 650 N N . MET A 1 83 ? -5.293 -4.148 -2.305 1 98 83 MET A N 1
ATOM 651 C CA . MET A 1 83 ? -4.098 -4.73 -2.906 1 98 83 MET A CA 1
ATOM 652 C C . MET A 1 83 ? -4.363 -6.164 -3.357 1 98 83 MET A C 1
ATOM 654 O O . MET A 1 83 ? -4.035 -6.535 -4.488 1 98 83 MET A O 1
ATOM 658 N N . ILE A 1 84 ? -4.957 -6.945 -2.504 1 97.81 84 ILE A N 1
ATOM 659 C CA . ILE A 1 84 ? -5.25 -8.336 -2.818 1 97.81 84 ILE A CA 1
ATOM 660 C C . ILE A 1 84 ? -6.207 -8.414 -4.004 1 97.81 84 ILE A C 1
ATOM 662 O O . ILE A 1 84 ? -5.996 -9.188 -4.934 1 97.81 84 ILE A O 1
ATOM 666 N N . GLU A 1 85 ? -7.215 -7.547 -3.969 1 97.38 85 GLU A N 1
ATOM 667 C CA . GLU A 1 85 ? -8.164 -7.512 -5.074 1 97.38 85 GLU A CA 1
ATOM 668 C C . GLU A 1 85 ? -7.477 -7.16 -6.387 1 97.38 85 GLU A C 1
ATOM 670 O O . GLU A 1 85 ? -7.699 -7.816 -7.406 1 97.38 85 GLU A O 1
ATOM 675 N N . ALA A 1 86 ? -6.695 -6.176 -6.375 1 96.81 86 ALA A N 1
ATOM 676 C CA . ALA A 1 86 ? -6.02 -5.695 -7.578 1 96.81 86 ALA A CA 1
ATOM 677 C C . ALA A 1 86 ? -5.055 -6.746 -8.117 1 96.81 86 ALA A C 1
ATOM 679 O O . ALA A 1 86 ? -4.996 -6.988 -9.328 1 96.81 86 ALA A O 1
ATOM 680 N N . PHE A 1 87 ? -4.301 -7.402 -7.262 1 96.75 87 PHE A N 1
ATOM 681 C CA . PHE A 1 87 ? -3.334 -8.398 -7.703 1 96.75 87 PHE A CA 1
ATOM 682 C C . PHE A 1 87 ? -4.035 -9.68 -8.133 1 96.75 87 PHE A C 1
ATOM 684 O O . PHE A 1 87 ? -3.566 -10.375 -9.039 1 96.75 87 PHE A O 1
ATOM 691 N N . THR A 1 88 ? -5.125 -9.992 -7.469 1 95.5 88 THR A N 1
ATOM 692 C CA . THR A 1 88 ? -5.906 -11.148 -7.902 1 95.5 88 THR A CA 1
ATOM 693 C C . THR A 1 88 ? -6.41 -10.953 -9.328 1 95.5 88 THR A C 1
ATOM 695 O O . THR A 1 88 ? -6.359 -11.875 -10.141 1 95.5 88 THR A O 1
ATOM 698 N N . ALA A 1 89 ? -6.875 -9.773 -9.609 1 93.56 89 ALA A N 1
ATOM 699 C CA . ALA A 1 89 ? -7.316 -9.469 -10.961 1 93.56 89 ALA A CA 1
ATOM 700 C C . ALA A 1 89 ? -6.176 -9.633 -11.961 1 93.56 89 ALA A C 1
ATOM 702 O O . ALA A 1 89 ? -6.371 -10.156 -13.055 1 93.56 89 ALA A O 1
ATOM 703 N N . LEU A 1 90 ? -5.047 -9.188 -11.578 1 91.06 90 LEU A N 1
ATOM 704 C CA . LEU A 1 90 ? -3.859 -9.32 -12.414 1 91.06 90 LEU A CA 1
ATOM 705 C C . LEU A 1 90 ? -3.482 -10.781 -12.602 1 91.06 90 LEU A C 1
ATOM 707 O O . LEU A 1 90 ? -3.158 -11.211 -13.711 1 91.06 90 LEU A O 1
ATOM 711 N N . GLU A 1 91 ? -3.527 -11.531 -11.5 1 91.69 91 GLU A N 1
ATOM 712 C CA . GLU A 1 91 ? -3.205 -12.953 -11.523 1 91.69 91 GLU A CA 1
ATOM 713 C C . GLU A 1 91 ? -4.164 -13.727 -12.43 1 91.69 91 GLU A C 1
ATOM 715 O O . GLU A 1 91 ? -3.75 -14.633 -13.148 1 91.69 91 GLU A O 1
ATOM 720 N N . LEU A 1 92 ? -5.379 -13.344 -12.414 1 90.75 92 LEU A N 1
ATOM 721 C CA . LEU A 1 92 ? -6.383 -13.984 -13.258 1 90.75 92 LEU A CA 1
ATOM 722 C C . LEU A 1 92 ? -6.059 -13.789 -14.734 1 90.75 92 LEU A C 1
ATOM 724 O O . LEU A 1 92 ? -6.219 -14.711 -15.539 1 90.75 92 LEU A O 1
ATOM 728 N N . LYS A 1 93 ? -5.613 -12.656 -15.07 1 88.81 93 LYS A N 1
ATOM 729 C CA . LYS A 1 93 ? -5.238 -12.359 -16.453 1 88.81 93 LYS A CA 1
ATOM 730 C C . LYS A 1 93 ? -4.043 -13.203 -16.875 1 88.81 93 LYS A C 1
ATOM 732 O O . LYS A 1 93 ? -4.035 -13.766 -17.984 1 88.81 93 LYS A O 1
ATOM 737 N N . ILE A 1 94 ? -3.115 -13.289 -16.047 1 86.5 94 ILE A N 1
ATOM 738 C CA . ILE A 1 94 ? -1.897 -14.039 -16.344 1 86.5 94 ILE A CA 1
ATOM 739 C C . ILE A 1 94 ? -2.225 -15.523 -16.453 1 86.5 94 ILE A C 1
ATOM 741 O O . ILE A 1 94 ? -1.719 -16.203 -17.359 1 86.5 94 ILE A O 1
ATOM 745 N N . ASN A 1 95 ? -3.012 -16 -15.531 1 86.19 95 ASN A N 1
ATOM 746 C CA . ASN A 1 95 ? -3.383 -17.422 -15.477 1 86.19 95 ASN A CA 1
ATOM 747 C C . ASN A 1 95 ? -4.203 -17.828 -16.688 1 86.19 95 ASN A C 1
ATOM 749 O O . ASN A 1 95 ? -4.137 -18.969 -17.141 1 86.19 95 ASN A O 1
ATOM 753 N N . SER A 1 96 ? -4.949 -16.906 -17.203 1 83.19 96 SER A N 1
ATOM 754 C CA . SER A 1 96 ? -5.762 -17.188 -18.391 1 83.19 96 SER A CA 1
ATOM 755 C C . SER A 1 96 ? -4.922 -17.156 -19.656 1 83.19 96 SER A C 1
ATOM 757 O O . SER A 1 96 ? -5.219 -17.859 -20.625 1 83.19 96 SER A O 1
ATOM 759 N N . ASN A 1 97 ? -3.986 -16.281 -19.766 1 73.31 97 ASN A N 1
ATOM 760 C CA . ASN A 1 97 ? -3.186 -16.078 -20.969 1 73.31 97 ASN A CA 1
ATOM 761 C C . ASN A 1 97 ? -2.105 -17.156 -21.094 1 73.31 97 ASN A C 1
ATOM 763 O O . ASN A 1 97 ? -1.562 -17.359 -22.188 1 73.31 97 ASN A O 1
ATOM 767 N N . HIS A 1 98 ? -1.508 -17.625 -20.016 1 60.53 98 HIS A N 1
ATOM 768 C CA . HIS A 1 98 ? -0.398 -18.562 -20.109 1 60.53 98 HIS A CA 1
ATOM 769 C C . HIS A 1 98 ? -0.781 -19.781 -20.953 1 60.53 98 HIS A C 1
ATOM 771 O O . HIS A 1 98 ? 0.089 -20.531 -21.391 1 60.53 98 HIS A O 1
ATOM 777 N N . ASP A 1 99 ? -1.938 -20.125 -21.25 1 54.41 99 ASP A N 1
ATOM 778 C CA . ASP A 1 99 ? -2.283 -21.219 -22.156 1 54.41 99 ASP A CA 1
ATOM 779 C C . ASP A 1 99 ? -1.654 -21.016 -23.531 1 54.41 99 ASP A C 1
ATOM 781 O O . ASP A 1 99 ? -1.307 -22 -24.203 1 54.41 99 ASP A O 1
ATOM 785 N N . LEU A 1 100 ? -1.55 -19.719 -23.938 1 50.03 100 LEU A N 1
ATOM 786 C CA . LEU A 1 100 ? -1.167 -19.609 -25.344 1 50.03 100 LEU A CA 1
ATOM 787 C C . LEU A 1 100 ? 0.217 -20.203 -25.578 1 50.03 100 LEU A C 1
ATOM 789 O O . LEU A 1 100 ? 0.471 -20.812 -26.625 1 50.03 100 LEU A O 1
ATOM 793 N N . ASN A 1 101 ? 1.174 -19.969 -24.672 1 45.62 101 ASN A N 1
ATOM 794 C CA . ASN A 1 101 ? 2.48 -20.453 -25.109 1 45.62 101 ASN A CA 1
ATOM 795 C C . ASN A 1 101 ? 2.682 -21.922 -24.75 1 45.62 101 ASN A C 1
ATOM 797 O O . ASN A 1 101 ? 3.738 -22.484 -25.016 1 45.62 101 ASN A O 1
ATOM 801 N N . ARG A 1 102 ? 1.949 -22.484 -23.812 1 47.81 102 ARG A N 1
ATOM 802 C CA . ARG A 1 102 ? 2.141 -23.906 -23.547 1 47.81 102 ARG A CA 1
ATOM 803 C C . ARG A 1 102 ? 1.492 -24.766 -24.625 1 47.81 102 ARG A C 1
ATOM 805 O O . ARG A 1 102 ? 1.701 -25.984 -24.688 1 47.81 102 ARG A O 1
ATOM 812 N N . LYS A 1 103 ? 0.665 -24.188 -25.547 1 42.25 103 LYS A N 1
ATOM 813 C CA . LYS A 1 103 ? 0.279 -24.969 -26.719 1 42.25 103 LYS A CA 1
ATOM 814 C C . LYS A 1 103 ? 1.357 -24.922 -27.797 1 42.25 103 LYS A C 1
ATOM 816 O O . LYS A 1 103 ? 2.006 -23.875 -27.969 1 42.25 103 LYS A O 1
ATOM 821 N N . MET B 1 1 ? 4.445 -34.281 -8.695 1 69.56 1 MET B N 1
ATOM 822 C CA . MET B 1 1 ? 4.531 -33 -9.406 1 69.56 1 MET B CA 1
ATOM 823 C C . MET B 1 1 ? 3.709 -31.922 -8.703 1 69.56 1 MET B C 1
ATOM 825 O O . MET B 1 1 ? 4.184 -30.812 -8.5 1 69.56 1 MET B O 1
ATOM 829 N N . GLN B 1 2 ? 2.648 -32.438 -8.07 1 76.06 2 GLN B N 1
ATOM 830 C CA . GLN B 1 2 ? 1.74 -31.516 -7.406 1 76.06 2 GLN B CA 1
ATOM 831 C C . GLN B 1 2 ? 2.35 -31 -6.109 1 76.06 2 GLN B C 1
ATOM 833 O O . GLN B 1 2 ? 2.256 -29.797 -5.816 1 76.06 2 GLN B O 1
ATOM 838 N N . VAL B 1 3 ? 3.137 -31.875 -5.473 1 73.75 3 VAL B N 1
ATOM 839 C CA . VAL B 1 3 ? 3.709 -31.484 -4.184 1 73.75 3 VAL B CA 1
ATOM 840 C C . VAL B 1 3 ? 4.805 -30.438 -4.398 1 73.75 3 VAL B C 1
ATOM 842 O O . VAL B 1 3 ? 4.918 -29.484 -3.627 1 73.75 3 VAL B O 1
ATOM 845 N N . ILE B 1 4 ? 5.555 -30.641 -5.453 1 76.5 4 ILE B N 1
ATOM 846 C CA . ILE B 1 4 ? 6.645 -29.719 -5.742 1 76.5 4 ILE B CA 1
ATOM 847 C C . ILE B 1 4 ? 6.078 -28.328 -6.055 1 76.5 4 ILE B C 1
ATOM 849 O O . ILE B 1 4 ? 6.602 -27.312 -5.59 1 76.5 4 ILE B O 1
ATOM 853 N N . ILE B 1 5 ? 4.961 -28.328 -6.742 1 78.88 5 ILE B N 1
ATOM 854 C CA . ILE B 1 5 ? 4.34 -27.062 -7.105 1 78.88 5 ILE B CA 1
ATOM 855 C C . ILE B 1 5 ? 3.799 -26.375 -5.855 1 78.88 5 ILE B C 1
ATOM 857 O O . ILE B 1 5 ? 3.955 -25.156 -5.691 1 78.88 5 ILE B O 1
ATOM 861 N N . MET B 1 6 ? 3.289 -27.125 -4.938 1 81.38 6 MET B N 1
ATOM 862 C CA . MET B 1 6 ? 2.727 -26.547 -3.719 1 81.38 6 MET B CA 1
ATOM 863 C C . MET B 1 6 ? 3.826 -25.969 -2.832 1 81.38 6 MET B C 1
ATOM 865 O O . MET B 1 6 ? 3.65 -24.906 -2.229 1 81.38 6 MET B O 1
ATOM 869 N N . THR B 1 7 ? 4.91 -26.609 -2.855 1 84.88 7 THR B N 1
ATOM 870 C CA . THR B 1 7 ? 6.043 -26.141 -2.07 1 84.88 7 THR B CA 1
ATOM 871 C C . THR B 1 7 ? 6.609 -24.844 -2.658 1 84.88 7 THR B C 1
ATOM 873 O O . THR B 1 7 ? 6.988 -23.938 -1.92 1 84.88 7 THR B O 1
ATOM 876 N N . SER B 1 8 ? 6.512 -24.812 -3.92 1 92.44 8 SER B N 1
ATOM 877 C CA . SER B 1 8 ? 7.012 -23.625 -4.594 1 92.44 8 SER B CA 1
ATOM 878 C C . SER B 1 8 ? 6.121 -22.422 -4.316 1 92.44 8 SER B C 1
ATOM 880 O O . SER B 1 8 ? 6.617 -21.328 -4.035 1 92.44 8 SER B O 1
ATOM 882 N N . ILE B 1 9 ? 4.887 -22.719 -4.309 1 94.56 9 ILE B N 1
ATOM 883 C CA . ILE B 1 9 ? 3.941 -21.625 -4.062 1 94.56 9 ILE B CA 1
ATOM 884 C C . ILE B 1 9 ? 4.078 -21.141 -2.621 1 94.56 9 ILE B C 1
ATOM 886 O O . ILE B 1 9 ? 4.082 -19.938 -2.365 1 94.56 9 ILE B O 1
ATOM 890 N N . GLN B 1 10 ? 4.25 -22.062 -1.732 1 95.5 10 GLN B N 1
ATOM 891 C CA . GLN B 1 10 ? 4.398 -21.688 -0.329 1 95.5 10 GLN B CA 1
ATOM 892 C C . GLN B 1 10 ? 5.668 -20.875 -0.105 1 95.5 10 GLN B C 1
ATOM 894 O O . GLN B 1 10 ? 5.672 -19.906 0.674 1 95.5 10 GLN B O 1
ATOM 899 N N . ASN B 1 11 ? 6.664 -21.25 -0.806 1 97.38 11 ASN B N 1
ATOM 900 C CA . ASN B 1 11 ? 7.914 -20.5 -0.718 1 97.38 11 ASN B CA 1
ATOM 901 C C . ASN B 1 11 ? 7.75 -19.078 -1.254 1 97.38 11 ASN B C 1
ATOM 903 O O . ASN B 1 11 ? 8.266 -18.125 -0.665 1 97.38 11 ASN B O 1
ATOM 907 N N . LEU B 1 12 ? 7.09 -18.906 -2.281 1 97.44 12 LEU B N 1
ATOM 908 C CA . LEU B 1 12 ? 6.832 -17.594 -2.867 1 97.44 12 LEU B CA 1
ATOM 909 C C . LEU B 1 12 ? 5.938 -16.766 -1.957 1 97.44 12 LEU B C 1
ATOM 911 O O . LEU B 1 12 ? 6.16 -15.562 -1.795 1 97.44 12 LEU B O 1
ATOM 915 N N . ARG B 1 13 ? 5.031 -17.469 -1.319 1 97.12 13 ARG B N 1
ATOM 916 C CA . ARG B 1 13 ? 4.16 -16.781 -0.369 1 97.12 13 ARG B CA 1
ATOM 917 C C . ARG B 1 13 ? 4.957 -16.266 0.826 1 97.12 13 ARG B C 1
ATOM 919 O O . ARG B 1 13 ? 4.664 -15.188 1.353 1 97.12 13 ARG B O 1
ATOM 926 N N . ASN B 1 14 ? 5.898 -16.984 1.197 1 97.88 14 ASN B N 1
ATOM 927 C CA . ASN B 1 14 ? 6.773 -16.531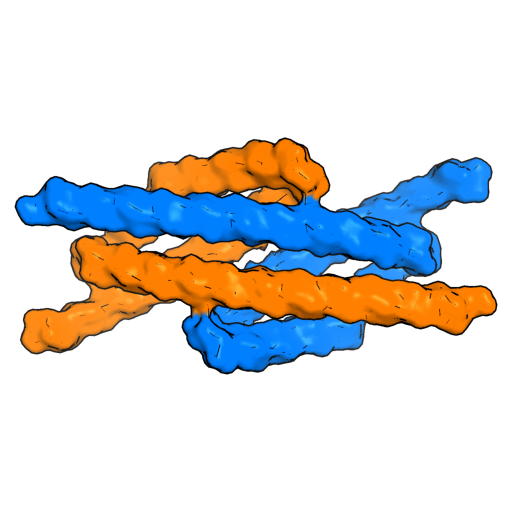 2.275 1 97.88 14 ASN B CA 1
ATOM 928 C C . ASN B 1 14 ? 7.543 -15.273 1.887 1 97.88 14 ASN B C 1
ATOM 930 O O . ASN B 1 14 ? 7.773 -14.391 2.723 1 97.88 14 ASN B O 1
ATOM 934 N N . GLN B 1 15 ? 7.922 -15.164 0.693 1 98.38 15 GLN B N 1
ATOM 935 C CA . GLN B 1 15 ? 8.594 -13.969 0.201 1 98.38 15 GLN B CA 1
ATOM 936 C C . GLN B 1 15 ? 7.645 -12.766 0.201 1 98.38 15 GLN B C 1
ATOM 938 O O . GLN B 1 15 ? 8.039 -11.664 0.572 1 98.38 15 GLN B O 1
ATOM 943 N N . ILE B 1 16 ? 6.426 -13.023 -0.204 1 98.31 16 ILE B N 1
ATOM 944 C CA . ILE B 1 16 ? 5.41 -11.977 -0.173 1 98.31 16 ILE B CA 1
ATOM 945 C C . ILE B 1 16 ? 5.203 -11.5 1.262 1 98.31 16 ILE B C 1
ATOM 947 O O . ILE B 1 16 ? 5.109 -10.297 1.514 1 98.31 16 ILE B O 1
ATOM 951 N N . ASP B 1 17 ? 5.215 -12.453 2.186 1 98.5 17 ASP B N 1
ATOM 952 C CA . ASP B 1 17 ? 5.023 -12.102 3.588 1 98.5 17 ASP B CA 1
ATOM 953 C C . ASP B 1 17 ? 6.156 -11.211 4.09 1 98.5 17 ASP B C 1
ATOM 955 O O . ASP B 1 17 ? 5.934 -10.305 4.898 1 98.5 17 ASP B O 1
ATOM 959 N N . GLN B 1 18 ? 7.332 -11.453 3.654 1 98.56 18 GLN B N 1
ATOM 960 C CA . GLN B 1 18 ? 8.469 -10.617 4.023 1 98.56 18 GLN B CA 1
ATOM 961 C C . GLN B 1 18 ? 8.336 -9.211 3.439 1 98.56 18 GLN B C 1
ATOM 963 O O . GLN B 1 18 ? 8.602 -8.219 4.121 1 98.56 18 GLN B O 1
ATOM 968 N N . LEU B 1 19 ? 7.926 -9.117 2.201 1 98.75 19 LEU B N 1
ATOM 969 C CA . LEU B 1 19 ? 7.688 -7.82 1.58 1 98.75 19 LEU B CA 1
ATOM 970 C C . LEU B 1 19 ? 6.574 -7.07 2.305 1 98.75 19 LEU B C 1
ATOM 972 O O . LEU B 1 19 ? 6.672 -5.855 2.506 1 98.75 19 LEU B O 1
ATOM 976 N N . ASP B 1 20 ? 5.574 -7.836 2.695 1 98.69 20 ASP B N 1
ATOM 977 C CA . ASP B 1 20 ? 4.434 -7.23 3.381 1 98.69 20 ASP B CA 1
ATOM 978 C C . ASP B 1 20 ? 4.863 -6.586 4.695 1 98.69 20 ASP B C 1
ATOM 980 O O . ASP B 1 20 ? 4.363 -5.52 5.062 1 98.69 20 ASP B O 1
ATOM 984 N N . HIS B 1 21 ? 5.754 -7.227 5.348 1 98.75 21 HIS B N 1
ATOM 985 C CA . HIS B 1 21 ? 6.27 -6.641 6.578 1 98.75 21 HIS B CA 1
ATOM 986 C C . HIS B 1 21 ? 6.953 -5.301 6.305 1 98.75 21 HIS B C 1
ATOM 988 O O . HIS B 1 21 ? 6.723 -4.324 7.023 1 98.75 21 HIS B O 1
ATOM 994 N N . GLN B 1 22 ? 7.707 -5.242 5.316 1 98.88 22 GLN B N 1
ATOM 995 C CA . GLN B 1 22 ? 8.398 -4.008 4.953 1 98.88 22 GLN B CA 1
ATOM 996 C C . GLN B 1 22 ? 7.402 -2.926 4.543 1 98.88 22 GLN B C 1
ATOM 998 O O . GLN B 1 22 ? 7.574 -1.756 4.895 1 98.88 22 GLN B O 1
ATOM 1003 N N . LEU B 1 23 ? 6.402 -3.312 3.824 1 98.88 23 LEU B N 1
ATOM 1004 C CA . LEU B 1 23 ? 5.34 -2.387 3.439 1 98.88 23 LEU B CA 1
ATOM 1005 C C . LEU B 1 23 ? 4.668 -1.79 4.668 1 98.88 23 LEU B C 1
ATOM 1007 O O . LEU B 1 23 ? 4.453 -0.578 4.738 1 98.88 23 LEU B O 1
ATOM 1011 N N . LEU B 1 24 ? 4.41 -2.656 5.602 1 98.88 24 LEU B N 1
ATOM 1012 C CA . LEU B 1 24 ? 3.754 -2.201 6.82 1 98.88 24 LEU B CA 1
ATOM 1013 C C . LEU B 1 24 ? 4.629 -1.203 7.57 1 98.88 24 LEU B C 1
ATOM 1015 O O . LEU B 1 24 ? 4.129 -0.206 8.102 1 98.88 24 LEU B O 1
ATOM 1019 N N . VAL B 1 25 ? 5.906 -1.454 7.613 1 98.88 25 VAL B N 1
ATOM 1020 C CA . VAL B 1 25 ? 6.848 -0.577 8.305 1 98.88 25 VAL B CA 1
ATOM 1021 C C . VAL B 1 25 ? 6.848 0.801 7.648 1 98.88 25 VAL B C 1
ATOM 1023 O O . VAL B 1 25 ? 6.77 1.823 8.336 1 98.88 25 VAL B O 1
ATOM 1026 N N . LEU B 1 26 ? 6.906 0.841 6.344 1 98.88 26 LEU B N 1
ATOM 1027 C CA . LEU B 1 26 ? 6.906 2.102 5.609 1 98.88 26 LEU B CA 1
ATOM 1028 C C . LEU B 1 26 ? 5.586 2.84 5.793 1 98.88 26 LEU B C 1
ATOM 1030 O O . LEU B 1 26 ? 5.566 4.066 5.93 1 98.88 26 LEU B O 1
ATOM 1034 N N . LEU B 1 27 ? 4.469 2.123 5.855 1 98.75 27 LEU B N 1
ATOM 1035 C CA . LEU B 1 27 ? 3.156 2.74 6.016 1 98.75 27 LEU B CA 1
ATOM 1036 C C . LEU B 1 27 ? 2.994 3.318 7.418 1 98.75 27 LEU B C 1
ATOM 1038 O O . LEU B 1 27 ? 2.33 4.34 7.602 1 98.75 27 LEU B O 1
ATOM 1042 N N . ALA B 1 28 ? 3.592 2.666 8.375 1 98.75 28 ALA B N 1
ATOM 1043 C CA . ALA B 1 28 ? 3.576 3.209 9.727 1 98.75 28 ALA B CA 1
ATOM 1044 C C . ALA B 1 28 ? 4.328 4.535 9.797 1 98.75 28 ALA B C 1
ATOM 1046 O O . ALA B 1 28 ? 3.865 5.488 10.43 1 98.75 28 ALA B O 1
ATOM 1047 N N . GLN B 1 29 ? 5.461 4.574 9.164 1 98.75 29 GLN B N 1
ATOM 1048 C CA . GLN B 1 29 ? 6.211 5.82 9.078 1 98.75 29 GLN B CA 1
ATOM 1049 C C . GLN B 1 29 ? 5.406 6.902 8.359 1 98.75 29 GLN B C 1
ATOM 1051 O O . GLN B 1 29 ? 5.348 8.047 8.812 1 98.75 29 GLN B O 1
ATOM 1056 N N . ARG B 1 30 ? 4.797 6.555 7.32 1 98.56 30 ARG B N 1
ATOM 1057 C CA . ARG B 1 30 ? 3.975 7.48 6.551 1 98.56 30 ARG B CA 1
ATOM 1058 C C . ARG B 1 30 ? 2.834 8.039 7.398 1 98.56 30 ARG B C 1
ATOM 1060 O O . ARG B 1 30 ? 2.539 9.234 7.344 1 98.56 30 ARG B O 1
ATOM 1067 N N . GLN B 1 31 ? 2.211 7.18 8.117 1 98.31 31 GLN B N 1
ATOM 1068 C CA . GLN B 1 31 ? 1.124 7.598 8.992 1 98.31 31 GLN B CA 1
ATOM 1069 C C . GLN B 1 31 ? 1.6 8.641 10 1 98.31 31 GLN B C 1
ATOM 1071 O O . GLN B 1 31 ? 0.903 9.625 10.258 1 98.31 31 GLN B O 1
ATOM 1076 N N . GLN B 1 32 ? 2.773 8.391 10.555 1 98.12 32 GLN B N 1
ATOM 1077 C CA . GLN B 1 32 ? 3.309 9.344 11.523 1 98.12 32 GLN B CA 1
ATOM 1078 C C . GLN B 1 32 ? 3.469 10.727 10.898 1 98.12 32 GLN B C 1
ATOM 1080 O O . GLN B 1 32 ? 3.158 11.742 11.531 1 98.12 32 GLN B O 1
ATOM 1085 N N . ILE B 1 33 ? 3.934 10.742 9.695 1 97.88 33 ILE B N 1
ATOM 1086 C CA . ILE B 1 33 ? 4.129 12.008 8.992 1 97.88 33 ILE B CA 1
ATOM 1087 C C . ILE B 1 33 ? 2.773 12.641 8.68 1 97.88 33 ILE B C 1
ATOM 1089 O O . ILE B 1 33 ? 2.592 13.852 8.836 1 97.88 33 ILE B O 1
ATOM 1093 N N . VAL B 1 34 ? 1.801 11.852 8.266 1 96.5 34 VAL B N 1
ATOM 1094 C CA . VAL B 1 34 ? 0.452 12.328 7.973 1 96.5 34 VAL B CA 1
ATOM 1095 C C . VAL B 1 34 ? -0.16 12.945 9.227 1 96.5 34 VAL B C 1
ATOM 1097 O O . VAL B 1 34 ? -0.8 14 9.156 1 96.5 34 VAL B O 1
ATOM 1100 N N . GLU B 1 35 ? 0.085 12.312 10.305 1 95.19 35 GLU B N 1
ATOM 1101 C CA . GLU B 1 35 ? -0.434 12.82 11.57 1 95.19 35 GLU B CA 1
ATOM 1102 C C . GLU B 1 35 ? 0.19 14.172 11.914 1 95.19 35 GLU B C 1
ATOM 1104 O O . GLU B 1 35 ? -0.5 15.078 12.383 1 95.19 35 GLU B O 1
ATOM 1109 N N . LYS B 1 36 ? 1.463 14.273 11.703 1 95.25 36 LYS B N 1
ATOM 1110 C CA . LYS B 1 36 ? 2.137 15.555 11.922 1 95.25 36 LYS B CA 1
ATOM 1111 C C . LYS B 1 36 ? 1.558 16.641 11.031 1 95.25 36 LYS B C 1
ATOM 1113 O O . LYS B 1 36 ? 1.339 17.766 11.477 1 95.25 36 LYS B O 1
ATOM 1118 N N . ILE B 1 37 ? 1.302 16.344 9.797 1 94.81 37 ILE B N 1
ATOM 1119 C CA . ILE B 1 37 ? 0.71 17.281 8.859 1 94.81 37 ILE B CA 1
ATOM 1120 C C . ILE B 1 37 ? -0.673 17.703 9.352 1 94.81 37 ILE B C 1
ATOM 1122 O O . ILE B 1 37 ? -1.012 18.891 9.328 1 94.81 37 ILE B O 1
ATOM 1126 N N . GLY B 1 38 ? -1.453 16.781 9.805 1 93.12 38 GLY B N 1
ATOM 1127 C CA . GLY B 1 38 ? -2.779 17.062 10.328 1 93.12 38 GLY B CA 1
ATOM 1128 C C . GLY B 1 38 ? -2.766 18.062 11.477 1 93.12 38 GLY B C 1
ATOM 1129 O O . GLY B 1 38 ? -3.662 18.891 11.594 1 93.12 38 GLY B O 1
ATOM 1130 N N . GLN B 1 39 ? -1.717 17.922 12.273 1 92.12 39 GLN B N 1
ATOM 1131 C CA . GLN B 1 39 ? -1.592 18.797 13.438 1 92.12 39 GLN B CA 1
ATOM 1132 C C . GLN B 1 39 ? -1.211 20.219 13.023 1 92.12 39 GLN B C 1
ATOM 1134 O O . GLN B 1 39 ? -1.471 21.172 13.758 1 92.12 39 GLN B O 1
ATOM 1139 N N . LEU B 1 40 ? -0.527 20.344 11.914 1 92.12 40 LEU B N 1
ATOM 1140 C CA . LEU B 1 40 ? -0.05 21.641 11.445 1 92.12 40 LEU B CA 1
ATOM 1141 C C . LEU B 1 40 ? -1.147 22.375 10.695 1 92.12 40 LEU B C 1
ATOM 1143 O O . LEU B 1 40 ? -1.079 23.594 10.531 1 92.12 40 LEU B O 1
ATOM 1147 N N . LYS B 1 41 ? -2.178 21.672 10.227 1 91.88 41 LYS B N 1
ATOM 1148 C CA . LYS B 1 41 ? -3.248 22.281 9.438 1 91.88 41 LYS B CA 1
ATOM 1149 C C . LYS B 1 41 ? -4.242 23.016 10.336 1 91.88 41 LYS B C 1
ATOM 1151 O O . LYS B 1 41 ? -4.336 22.734 11.531 1 91.88 41 LYS B O 1
ATOM 1156 N N . PRO B 1 42 ? -4.867 24.031 9.711 1 89.19 42 PRO B N 1
ATOM 1157 C CA . PRO B 1 42 ? -5.91 24.688 10.508 1 89.19 42 PRO B CA 1
ATOM 1158 C C . PRO B 1 42 ? -6.977 23.703 10.992 1 89.19 42 PRO B C 1
ATOM 1160 O O . PRO B 1 42 ? -7.371 22.797 10.258 1 89.19 42 PRO B O 1
ATOM 1163 N N . ILE B 1 43 ? -7.371 23.938 12.203 1 87.94 43 ILE B N 1
ATOM 1164 C CA . ILE B 1 43 ? -8.32 23.047 12.859 1 87.94 43 ILE B CA 1
ATOM 1165 C C . ILE B 1 43 ? -9.664 23.109 12.148 1 87.94 43 ILE B C 1
ATOM 1167 O O . ILE B 1 43 ? -10.133 24.188 11.789 1 87.94 43 ILE B O 1
ATOM 1171 N N . ASN B 1 44 ? -10.305 21.969 11.93 1 86.25 44 ASN B N 1
ATOM 1172 C CA . ASN B 1 44 ? -11.648 21.812 11.391 1 86.25 44 ASN B CA 1
ATOM 1173 C C . ASN B 1 44 ? -11.742 22.328 9.961 1 86.25 44 ASN B C 1
ATOM 1175 O O . ASN B 1 44 ? -12.766 22.906 9.57 1 86.25 44 ASN B O 1
ATOM 1179 N N . SER B 1 45 ? -10.648 22.359 9.344 1 87.12 45 SER B N 1
ATOM 1180 C CA . SER B 1 45 ? -10.656 22.766 7.945 1 87.12 45 SER B CA 1
ATOM 1181 C C . SER B 1 45 ? -10.641 21.547 7.023 1 87.12 45 SER B C 1
ATOM 1183 O O . SER B 1 45 ? -9.578 21 6.727 1 87.12 45 SER B O 1
ATOM 1185 N N . GLN B 1 46 ? -11.789 21.25 6.547 1 88 46 GLN B N 1
ATOM 1186 C CA . GLN B 1 46 ? -11.922 20.109 5.645 1 88 46 GLN B CA 1
ATOM 1187 C C . GLN B 1 46 ? -11.125 20.328 4.363 1 88 46 GLN B C 1
ATOM 1189 O O . GLN B 1 46 ? -10.5 19.391 3.852 1 88 46 GLN B O 1
ATOM 1194 N N . ALA B 1 47 ? -11.164 21.484 3.848 1 88.56 47 ALA B N 1
ATOM 1195 C CA . ALA B 1 47 ? -10.461 21.812 2.611 1 88.56 47 ALA B CA 1
ATOM 1196 C C . ALA B 1 47 ? -8.953 21.656 2.783 1 88.56 47 ALA B C 1
ATOM 1198 O O . ALA B 1 47 ? -8.266 21.156 1.892 1 88.56 47 ALA B O 1
ATOM 1199 N N . ALA B 1 48 ? -8.484 22.062 3.912 1 90.31 48 ALA B N 1
ATOM 1200 C CA . ALA B 1 48 ? -7.055 21.953 4.18 1 90.31 48 ALA B CA 1
ATOM 1201 C C . ALA B 1 48 ? -6.633 20.484 4.293 1 90.31 48 ALA B C 1
ATOM 1203 O O . ALA B 1 48 ? -5.566 20.109 3.807 1 90.31 48 ALA B O 1
ATOM 1204 N N . VAL B 1 49 ? -7.504 19.703 4.801 1 91.5 49 VAL B N 1
ATOM 1205 C CA . VAL B 1 49 ? -7.184 18.297 5.004 1 91.5 49 VAL B CA 1
ATOM 1206 C C . VAL B 1 49 ? -7.273 17.547 3.676 1 91.5 49 VAL B C 1
ATOM 1208 O O . VAL B 1 49 ? -6.398 16.734 3.348 1 91.5 49 VAL B O 1
ATOM 1211 N N . THR B 1 50 ? -8.273 17.828 2.896 1 92.75 50 THR B N 1
ATOM 1212 C CA . THR B 1 50 ? -8.484 17.078 1.661 1 92.75 50 THR B CA 1
ATOM 1213 C C . THR B 1 50 ? -7.43 17.438 0.622 1 92.75 50 THR B C 1
ATOM 1215 O O . THR B 1 50 ? -7.055 16.609 -0.206 1 92.75 50 THR B O 1
ATOM 1218 N N . ALA B 1 51 ? -6.969 18.641 0.545 1 94 51 ALA B N 1
ATOM 1219 C CA . ALA B 1 51 ? -5.887 19.109 -0.319 1 94 51 ALA B CA 1
ATOM 1220 C C . ALA B 1 51 ? -5.996 18.5 -1.712 1 94 51 ALA B C 1
ATOM 1222 O O . ALA B 1 51 ? -5.07 17.828 -2.172 1 94 51 ALA B O 1
ATOM 1223 N N . PRO B 1 52 ? -7.039 18.844 -2.496 1 96.06 52 PRO B N 1
ATOM 1224 C CA . PRO B 1 52 ? -7.324 18.156 -3.76 1 96.06 52 PRO B CA 1
ATOM 1225 C C . PRO B 1 52 ? -6.188 18.281 -4.77 1 96.06 52 PRO B C 1
ATOM 1227 O O . PRO B 1 52 ? -5.938 17.359 -5.547 1 96.06 52 PRO B O 1
ATOM 1230 N N . ASP B 1 53 ? -5.512 19.359 -4.762 1 96 53 ASP B N 1
ATOM 1231 C CA . ASP B 1 53 ? -4.395 19.531 -5.684 1 96 53 ASP B CA 1
ATOM 1232 C C . ASP B 1 53 ? -3.252 18.578 -5.352 1 96 53 ASP B C 1
ATOM 1234 O O . ASP B 1 53 ? -2.641 18 -6.25 1 96 53 ASP B O 1
ATOM 1238 N N . ARG B 1 54 ? -3.01 18.406 -4.07 1 96.56 54 ARG B N 1
ATOM 1239 C CA . ARG B 1 54 ? -1.978 17.469 -3.633 1 96.56 54 ARG B CA 1
ATOM 1240 C C . ARG B 1 54 ? -2.344 16.031 -4.004 1 96.56 54 ARG B C 1
ATOM 1242 O O . ARG B 1 54 ? -1.495 15.273 -4.477 1 96.56 54 ARG B O 1
ATOM 1249 N N . VAL B 1 55 ? -3.549 15.695 -3.848 1 97.44 55 VAL B N 1
ATOM 1250 C CA . VAL B 1 55 ? -4.031 14.352 -4.16 1 97.44 55 VAL B CA 1
ATOM 1251 C C . VAL B 1 55 ? -3.83 14.07 -5.648 1 97.44 55 VAL B C 1
ATOM 1253 O O . VAL B 1 55 ? -3.275 13.031 -6.016 1 97.44 55 VAL B O 1
ATOM 1256 N N . LYS B 1 56 ? -4.25 14.953 -6.422 1 97.81 56 LYS B N 1
ATOM 1257 C CA . LYS B 1 56 ? -4.105 14.797 -7.867 1 97.81 56 LYS B CA 1
ATOM 1258 C C . LYS B 1 56 ? -2.641 14.617 -8.25 1 97.81 56 LYS B C 1
ATOM 1260 O O . LYS B 1 56 ? -2.312 13.734 -9.055 1 97.81 56 LYS B O 1
ATOM 1265 N N . GLN B 1 57 ? -1.831 15.406 -7.734 1 98.06 57 GLN B N 1
ATOM 1266 C CA . GLN B 1 57 ? -0.396 15.336 -7.996 1 98.06 57 GLN B CA 1
ATOM 1267 C C . GLN B 1 57 ? 0.177 13.984 -7.566 1 98.06 57 GLN B C 1
ATOM 1269 O O . GLN B 1 57 ? 0.946 13.367 -8.305 1 98.06 57 GLN B O 1
ATOM 1274 N N . VAL B 1 58 ? -0.161 13.555 -6.41 1 98.44 58 VAL B N 1
ATOM 1275 C CA . VAL B 1 58 ? 0.344 12.305 -5.863 1 98.44 58 VAL B CA 1
ATOM 1276 C C . VAL B 1 58 ? -0.095 11.141 -6.75 1 98.44 58 VAL B C 1
ATOM 1278 O O . VAL B 1 58 ? 0.72 10.289 -7.125 1 98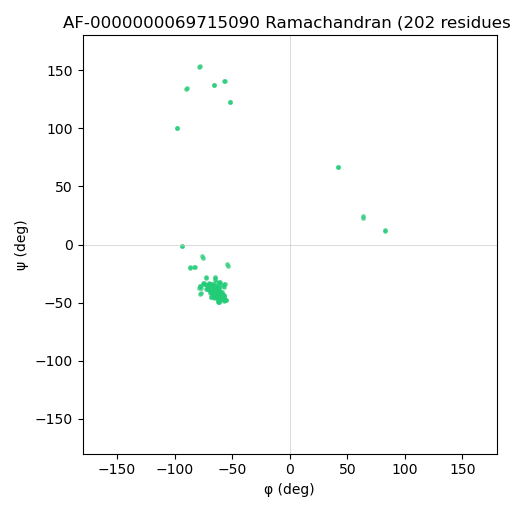.44 58 VAL B O 1
ATOM 1281 N N . LEU B 1 59 ? -1.348 11.141 -7.094 1 98.5 59 LEU B N 1
ATOM 1282 C CA . LEU B 1 59 ? -1.867 10.047 -7.902 1 98.5 59 LEU B CA 1
ATOM 1283 C C . LEU B 1 59 ? -1.187 10.008 -9.266 1 98.5 59 LEU B C 1
ATOM 1285 O O . LEU B 1 59 ? -0.799 8.938 -9.742 1 98.5 59 LEU B O 1
ATOM 1289 N N . LEU B 1 60 ? -1.039 11.117 -9.875 1 98.19 60 LEU B N 1
ATOM 1290 C CA . LEU B 1 60 ? -0.381 11.195 -11.172 1 98.19 60 LEU B CA 1
ATOM 1291 C C . LEU B 1 60 ? 1.066 10.727 -11.078 1 98.19 60 LEU B C 1
ATOM 1293 O O . LEU B 1 60 ? 1.508 9.898 -11.875 1 98.19 60 LEU B O 1
ATOM 1297 N N . ASN B 1 61 ? 1.775 11.219 -10.141 1 98.5 61 ASN B N 1
ATOM 1298 C CA . ASN B 1 61 ? 3.176 10.859 -9.961 1 98.5 61 ASN B CA 1
ATOM 1299 C C . ASN B 1 61 ? 3.338 9.367 -9.672 1 98.5 61 ASN B C 1
ATOM 1301 O O . ASN B 1 61 ? 4.246 8.727 -10.203 1 98.5 61 ASN B O 1
ATOM 1305 N N . ARG B 1 62 ? 2.449 8.883 -8.859 1 98.56 62 ARG B N 1
ATOM 1306 C CA . ARG B 1 62 ? 2.557 7.477 -8.477 1 98.56 62 ARG B CA 1
ATOM 1307 C C . ARG B 1 62 ? 2.256 6.562 -9.664 1 98.56 62 ARG B C 1
ATOM 1309 O O . ARG B 1 62 ? 2.912 5.535 -9.844 1 98.56 62 ARG B O 1
ATOM 1316 N N . GLN B 1 63 ? 1.273 6.957 -10.375 1 98.31 63 GLN B N 1
ATOM 1317 C CA . GLN B 1 63 ? 0.956 6.18 -11.57 1 98.31 63 GLN B CA 1
ATOM 1318 C C . GLN B 1 63 ? 2.139 6.145 -12.539 1 98.31 63 GLN B C 1
ATOM 1320 O O . GLN B 1 63 ? 2.506 5.082 -13.039 1 98.31 63 GLN B O 1
ATOM 1325 N N . GLN B 1 64 ? 2.732 7.223 -12.773 1 98.44 64 GLN B N 1
ATOM 1326 C CA . GLN B 1 64 ? 3.869 7.328 -13.688 1 98.44 64 GLN B CA 1
ATOM 1327 C C . GLN B 1 64 ? 5.074 6.562 -13.148 1 98.44 64 GLN B C 1
ATOM 1329 O O . GLN B 1 64 ? 5.742 5.84 -13.898 1 98.44 64 GLN B O 1
ATOM 1334 N N . GLU B 1 65 ? 5.324 6.719 -11.945 1 98.69 65 GLU B N 1
ATOM 1335 C CA . GLU B 1 65 ? 6.461 6.031 -11.344 1 98.69 65 GLU B CA 1
ATOM 1336 C C . GLU B 1 65 ? 6.254 4.52 -11.336 1 98.69 65 GLU B C 1
ATOM 1338 O O . GLU B 1 65 ? 7.199 3.758 -11.547 1 98.69 65 GLU B O 1
ATOM 1343 N N . ALA B 1 66 ? 5.023 4.148 -11.047 1 98.69 66 ALA B N 1
ATOM 1344 C CA . ALA B 1 66 ? 4.707 2.721 -11.07 1 98.69 66 ALA B CA 1
ATOM 1345 C C . ALA B 1 66 ? 5.066 2.104 -12.414 1 98.69 66 ALA B C 1
ATOM 1347 O O . ALA B 1 66 ? 5.719 1.058 -12.477 1 98.69 66 ALA B O 1
ATOM 1348 N N . GLU B 1 67 ? 4.688 2.721 -13.453 1 98.12 67 GLU B N 1
ATOM 1349 C CA . GLU B 1 67 ? 4.977 2.242 -14.805 1 98.12 67 GLU B CA 1
ATOM 1350 C C . GLU B 1 67 ? 6.48 2.076 -15.016 1 98.12 67 GLU B C 1
ATOM 1352 O O . GLU B 1 67 ? 6.93 1.057 -15.547 1 98.12 67 GLU B O 1
ATOM 1357 N N . LYS B 1 68 ? 7.238 3.014 -14.586 1 98.5 68 LYS B N 1
ATOM 1358 C CA . LYS B 1 68 ? 8.688 2.996 -14.75 1 98.5 68 LYS B CA 1
ATOM 1359 C C . LYS B 1 68 ? 9.32 1.849 -13.961 1 98.5 68 LYS B C 1
ATOM 1361 O O . LYS B 1 68 ? 10.328 1.287 -14.383 1 98.5 68 LYS B O 1
ATOM 1366 N N . LEU B 1 69 ? 8.688 1.448 -12.883 1 98.5 69 LEU B N 1
ATOM 1367 C CA . LEU B 1 69 ? 9.234 0.431 -11.992 1 98.5 69 LEU B CA 1
ATOM 1368 C C . LEU B 1 69 ? 8.711 -0.953 -12.359 1 98.5 69 LEU B C 1
ATOM 1370 O O . LEU B 1 69 ? 9.062 -1.944 -11.711 1 98.5 69 LEU B O 1
ATOM 1374 N N . GLY B 1 70 ? 7.848 -1.037 -13.383 1 98 70 GLY B N 1
ATOM 1375 C CA . GLY B 1 70 ? 7.289 -2.314 -13.797 1 98 70 GLY B CA 1
ATOM 1376 C C . GLY B 1 70 ? 6.098 -2.744 -12.961 1 98 70 GLY B C 1
ATOM 1377 O O . GLY B 1 70 ? 5.688 -3.904 -13.008 1 98 70 GLY B O 1
ATOM 1378 N N . LEU B 1 71 ? 5.617 -1.854 -12.203 1 98.5 71 LEU B N 1
ATOM 1379 C CA . LEU B 1 71 ? 4.371 -2.07 -11.477 1 98.5 71 LEU B CA 1
ATOM 1380 C C . LEU B 1 71 ? 3.172 -1.625 -12.305 1 98.5 71 LEU B C 1
ATOM 1382 O O . LEU B 1 71 ? 3.213 -0.573 -12.945 1 98.5 71 LEU B O 1
ATOM 1386 N N . SER B 1 72 ? 2.141 -2.5 -12.305 1 97.81 72 SER B N 1
ATOM 1387 C CA . SER B 1 72 ? 0.915 -2.102 -12.984 1 97.81 72 SER B CA 1
ATOM 1388 C C . SER B 1 72 ? 0.43 -0.738 -12.5 1 97.81 72 SER B C 1
ATOM 1390 O O . SER B 1 72 ? 0.154 -0.556 -11.312 1 97.81 72 SER B O 1
ATOM 1392 N N . PRO B 1 73 ? 0.288 0.176 -13.406 1 97.62 73 PRO B N 1
ATOM 1393 C CA . PRO B 1 73 ? -0.213 1.493 -13.008 1 97.62 73 PRO B CA 1
ATOM 1394 C C . PRO B 1 73 ? -1.612 1.433 -12.406 1 97.62 73 PRO B C 1
ATOM 1396 O O . PRO B 1 73 ? -1.937 2.219 -11.508 1 97.62 73 PRO B O 1
ATOM 1399 N N . ASP B 1 74 ? -2.396 0.492 -12.883 1 96.56 74 ASP B N 1
ATOM 1400 C CA . ASP B 1 74 ? -3.75 0.339 -12.359 1 96.56 74 ASP B CA 1
ATOM 1401 C C . ASP B 1 74 ? -3.729 -0.143 -10.906 1 96.56 74 ASP B C 1
ATOM 1403 O O . ASP B 1 74 ? -4.531 0.308 -10.086 1 96.56 74 ASP B O 1
ATOM 1407 N N . VAL B 1 75 ? -2.838 -1.044 -10.633 1 97.19 75 VAL B N 1
ATOM 1408 C CA . VAL B 1 75 ? -2.688 -1.546 -9.273 1 97.19 75 VAL B CA 1
ATOM 1409 C C . VAL B 1 75 ? -2.227 -0.417 -8.352 1 97.19 75 VAL B C 1
ATOM 1411 O O . VAL B 1 75 ? -2.787 -0.219 -7.273 1 97.19 75 VAL B O 1
ATOM 1414 N N . ALA B 1 76 ? -1.266 0.332 -8.82 1 98.44 76 ALA B N 1
ATOM 1415 C CA . ALA B 1 76 ? -0.756 1.45 -8.031 1 98.44 76 ALA B CA 1
ATOM 1416 C C . ALA B 1 76 ? -1.859 2.467 -7.742 1 98.44 76 ALA B C 1
ATOM 1418 O O . ALA B 1 76 ? -2.014 2.92 -6.605 1 98.44 76 ALA B O 1
ATOM 1419 N N . LEU B 1 77 ? -2.6 2.777 -8.75 1 98 77 LEU B N 1
ATOM 1420 C CA . LEU B 1 77 ? -3.66 3.77 -8.602 1 98 77 LEU B CA 1
ATOM 1421 C C . LEU B 1 77 ? -4.703 3.305 -7.59 1 98 77 LEU B C 1
ATOM 1423 O O . LEU B 1 77 ? -5.137 4.086 -6.734 1 98 77 LEU B O 1
ATOM 1427 N N . ALA B 1 78 ? -5.078 2.102 -7.684 1 97.94 78 ALA B N 1
ATOM 1428 C CA . ALA B 1 78 ? -6.074 1.566 -6.758 1 97.94 78 ALA B CA 1
ATOM 1429 C C . ALA B 1 78 ? -5.574 1.627 -5.32 1 97.94 78 ALA B C 1
ATOM 1431 O O . ALA B 1 78 ? -6.305 2.049 -4.418 1 97.94 78 ALA B O 1
ATOM 1432 N N . ILE B 1 79 ? -4.363 1.265 -5.109 1 98.5 79 ILE B N 1
ATOM 1433 C CA . ILE B 1 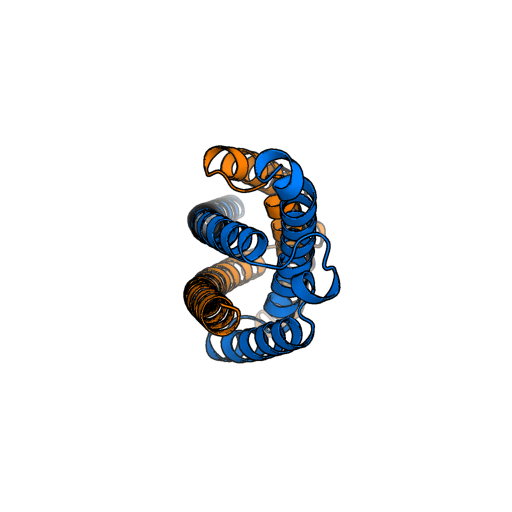79 ? -3.787 1.216 -3.771 1 98.5 79 ILE B CA 1
ATOM 1434 C C . ILE B 1 79 ? -3.637 2.633 -3.223 1 98.5 79 ILE B C 1
ATOM 1436 O O . ILE B 1 79 ? -3.996 2.9 -2.072 1 98.5 79 ILE B O 1
ATOM 1440 N N . TRP B 1 80 ? -3.152 3.525 -4.016 1 98.75 80 TRP B N 1
ATOM 1441 C CA . TRP B 1 80 ? -2.898 4.875 -3.52 1 98.75 80 TRP B CA 1
ATOM 1442 C C . TRP B 1 80 ? -4.207 5.621 -3.285 1 98.75 80 TRP B C 1
ATOM 1444 O O . TRP B 1 80 ? -4.309 6.426 -2.355 1 98.75 80 TRP B O 1
ATOM 1454 N N . GLN B 1 81 ? -5.199 5.414 -4.156 1 98.44 81 GLN B N 1
ATOM 1455 C CA . GLN B 1 81 ? -6.504 6.02 -3.904 1 98.44 81 GLN B CA 1
ATOM 1456 C C . GLN B 1 81 ? -7.059 5.59 -2.549 1 98.44 81 GLN B C 1
ATOM 1458 O O . GLN B 1 81 ? -7.508 6.426 -1.763 1 98.44 81 GLN B O 1
ATOM 1463 N N . THR B 1 82 ? -7 4.32 -2.324 1 98.56 82 THR B N 1
ATOM 1464 C CA . THR B 1 82 ? -7.48 3.775 -1.06 1 98.56 82 THR B CA 1
ATOM 1465 C C . THR 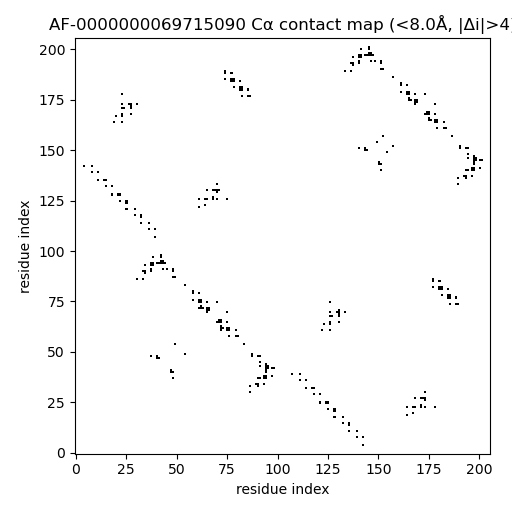B 1 82 ? -6.656 4.312 0.108 1 98.56 82 THR B C 1
ATOM 1467 O O . THR B 1 82 ? -7.211 4.699 1.139 1 98.56 82 THR B O 1
ATOM 1470 N N . MET B 1 83 ? -5.355 4.371 -0.057 1 98 83 MET B N 1
ATOM 1471 C CA . MET B 1 83 ? -4.438 4.859 0.968 1 98 83 MET B CA 1
ATOM 1472 C C . MET B 1 83 ? -4.73 6.32 1.307 1 98 83 MET B C 1
ATOM 1474 O O . MET B 1 83 ? -4.832 6.68 2.48 1 98 83 MET B O 1
ATOM 1478 N N . ILE B 1 84 ? -4.879 7.137 0.292 1 97.88 84 ILE B N 1
ATOM 1479 C CA . ILE B 1 84 ? -5.148 8.555 0.491 1 97.88 84 ILE B CA 1
ATOM 1480 C C . ILE B 1 84 ? -6.477 8.734 1.218 1 97.88 84 ILE B C 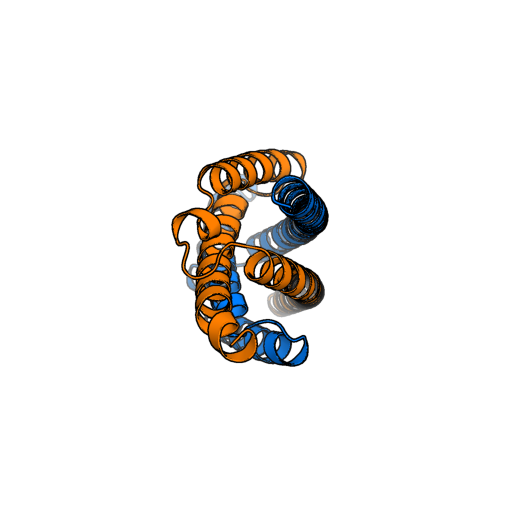1
ATOM 1482 O O . ILE B 1 84 ? -6.574 9.508 2.172 1 97.88 84 ILE B O 1
ATOM 1486 N N . GLU B 1 85 ? -7.473 7.957 0.787 1 97.44 85 GLU B N 1
ATOM 1487 C CA . GLU B 1 85 ? -8.773 8.023 1.438 1 97.44 85 GLU B CA 1
ATOM 1488 C C . GLU B 1 85 ? -8.68 7.637 2.912 1 97.44 85 GLU B C 1
ATOM 1490 O O . GLU B 1 85 ? -9.219 8.328 3.777 1 97.44 85 GLU B O 1
ATOM 1495 N N . ALA B 1 86 ? -8.039 6.594 3.184 1 96.81 86 ALA B N 1
ATOM 1496 C CA . ALA B 1 86 ? -7.922 6.078 4.547 1 96.81 86 ALA B CA 1
ATOM 1497 C C . ALA B 1 86 ? -7.148 7.047 5.438 1 96.81 86 ALA B C 1
ATOM 1499 O O . ALA B 1 86 ? -7.543 7.305 6.574 1 96.81 86 ALA B O 1
ATOM 1500 N N . PHE B 1 87 ? -6.07 7.609 4.941 1 96.88 87 PHE B N 1
ATOM 1501 C CA . PHE B 1 87 ? -5.262 8.523 5.738 1 96.88 87 PHE B CA 1
ATOM 1502 C C . PHE B 1 87 ? -5.961 9.875 5.887 1 96.88 87 PHE B C 1
ATOM 1504 O O . PHE B 1 87 ? -5.82 10.539 6.914 1 96.88 87 PHE B O 1
ATOM 1511 N N . THR B 1 88 ? -6.68 10.266 4.855 1 95.62 88 THR B N 1
ATOM 1512 C CA . THR B 1 88 ? -7.465 11.492 4.973 1 95.62 88 THR B CA 1
ATOM 1513 C C . THR B 1 88 ? -8.5 11.367 6.09 1 95.62 88 THR B C 1
ATOM 1515 O O . THR B 1 88 ? -8.688 12.297 6.875 1 95.62 88 THR B O 1
ATOM 1518 N N . ALA B 1 89 ? -9.125 10.242 6.148 1 93.62 89 ALA B N 1
ATOM 1519 C CA . ALA B 1 89 ? -10.086 9.992 7.223 1 93.62 89 ALA B CA 1
ATOM 1520 C C . ALA B 1 89 ? -9.406 10.07 8.586 1 93.62 89 ALA B C 1
ATOM 1522 O O . ALA B 1 89 ? -9.969 10.633 9.531 1 93.62 89 ALA B O 1
ATOM 1523 N N . LEU B 1 90 ? -8.266 9.531 8.664 1 91.25 90 LEU B N 1
ATOM 1524 C CA . LEU B 1 90 ? -7.488 9.57 9.898 1 91.25 90 LEU B CA 1
ATOM 1525 C C . LEU B 1 90 ? -7.09 11 10.25 1 91.25 90 LEU B C 1
ATOM 1527 O O . LEU B 1 90 ? -7.184 11.414 11.406 1 91.25 90 LEU B O 1
ATOM 1531 N N . GLU B 1 91 ? -6.629 11.719 9.219 1 91.69 91 GLU B N 1
ATOM 1532 C CA . GLU B 1 91 ? -6.219 13.109 9.391 1 91.69 91 GLU B CA 1
ATOM 1533 C C . GLU B 1 91 ? -7.383 13.977 9.867 1 91.69 91 GLU B C 1
ATOM 1535 O O . GLU B 1 91 ? -7.207 14.852 10.711 1 91.69 91 GLU B O 1
ATOM 1540 N N . LEU B 1 92 ? -8.547 13.695 9.391 1 90.81 92 LEU B N 1
ATOM 1541 C CA . LEU B 1 92 ? -9.734 14.438 9.781 1 90.81 92 LEU B CA 1
ATOM 1542 C C . LEU B 1 92 ? -10.031 14.242 11.266 1 90.81 92 LEU B C 1
ATOM 1544 O O . LEU B 1 92 ? -10.414 15.188 11.961 1 90.81 92 LEU B O 1
ATOM 1548 N N . LYS B 1 93 ? -9.836 13.078 11.727 1 88.75 93 LYS B N 1
ATOM 1549 C CA . LYS B 1 93 ? -10.055 12.781 13.133 1 88.75 93 LYS B CA 1
ATOM 1550 C C . LYS B 1 93 ? -9.055 13.523 14.016 1 88.75 93 LYS B C 1
ATOM 1552 O O . LYS B 1 93 ? -9.43 14.094 15.039 1 88.75 93 LYS B O 1
ATOM 1557 N N . ILE B 1 94 ? -7.883 13.5 13.609 1 86.56 94 ILE B N 1
ATOM 1558 C CA . ILE B 1 94 ? -6.812 14.141 14.359 1 86.56 94 ILE B CA 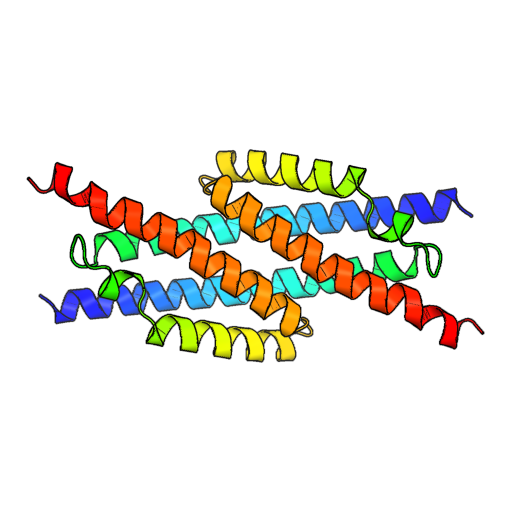1
ATOM 1559 C C . ILE B 1 94 ? -7.023 15.656 14.375 1 86.56 94 ILE B C 1
ATOM 1561 O O . ILE B 1 94 ? -6.848 16.297 15.406 1 86.56 94 ILE B O 1
ATOM 1565 N N . ASN B 1 95 ? -7.328 16.188 13.219 1 86.25 95 ASN B N 1
ATOM 1566 C CA . ASN B 1 95 ? -7.516 17.625 13.055 1 86.25 95 ASN B CA 1
ATOM 1567 C C . ASN B 1 95 ? -8.703 18.141 13.867 1 86.25 95 ASN B C 1
ATOM 1569 O O . ASN B 1 95 ? -8.695 19.281 14.336 1 86.25 95 ASN B O 1
ATOM 1573 N N . SER B 1 96 ? -9.688 17.297 14.016 1 83.19 96 SER B N 1
ATOM 1574 C CA . SER B 1 96 ? -10.867 17.672 14.797 1 83.19 96 SER B CA 1
ATOM 1575 C C . SER B 1 96 ? -10.594 17.594 16.297 1 83.19 96 SER B C 1
ATOM 1577 O O . SER B 1 96 ? -11.172 18.344 17.078 1 83.19 96 SER B O 1
ATOM 1579 N N . ASN B 1 97 ? -9.844 16.625 16.75 1 73.31 97 ASN B N 1
ATOM 1580 C CA . ASN B 1 97 ? -9.594 16.391 18.156 1 73.31 97 ASN B CA 1
ATOM 1581 C C . ASN B 1 97 ? -8.562 17.359 18.719 1 73.31 97 ASN B C 1
ATOM 1583 O O . ASN B 1 97 ? -8.477 17.562 19.938 1 73.31 97 ASN B O 1
ATOM 1587 N N . HIS B 1 98 ? -7.535 17.75 17.969 1 60.5 98 HIS B N 1
ATOM 1588 C CA . HIS B 1 98 ? -6.473 18.594 18.5 1 60.5 98 HIS B CA 1
ATOM 1589 C C . HIS B 1 98 ? -7.043 19.859 19.141 1 60.5 98 HIS B C 1
ATOM 1591 O O . HIS B 1 98 ? -6.352 20.547 19.891 1 60.5 98 HIS B O 1
ATOM 1597 N N . ASP B 1 99 ? -8.195 20.312 18.938 1 54.34 99 ASP B N 1
ATOM 1598 C CA . ASP B 1 99 ? -8.773 21.453 19.641 1 54.34 99 ASP B CA 1
ATOM 1599 C C . ASP B 1 99 ? -8.766 21.234 21.156 1 54.34 99 ASP B C 1
ATOM 1601 O O . ASP B 1 99 ? -8.617 22.188 21.922 1 54.34 99 ASP B O 1
ATOM 1605 N N . LEU B 1 100 ? -8.945 19.953 21.531 1 50.31 100 LEU B N 1
ATOM 1606 C CA . LEU B 1 100 ? -9.156 19.828 22.969 1 50.31 100 LEU B CA 1
ATOM 1607 C C . LEU B 1 100 ? -7.918 20.281 23.734 1 50.31 100 LEU B C 1
ATOM 1609 O O . LEU B 1 100 ? -8.023 20.891 24.797 1 50.31 100 LEU B O 1
ATOM 1613 N N . ASN B 1 101 ? -6.707 19.922 23.25 1 45.75 101 ASN B N 1
ATOM 1614 C CA . ASN B 1 101 ? -5.625 20.281 24.172 1 45.75 101 ASN B CA 1
ATOM 1615 C C . ASN B 1 101 ? -5.152 21.703 23.938 1 45.75 101 ASN B C 1
ATOM 1617 O O . ASN B 1 101 ? -4.227 22.172 24.609 1 45.75 101 ASN B O 1
ATOM 1621 N N . ARG B 1 102 ? -5.402 22.312 22.812 1 47.81 102 ARG B N 1
ATOM 1622 C CA . ARG B 1 102 ? -4.988 23.719 22.656 1 47.81 102 ARG B CA 1
ATOM 1623 C C . ARG B 1 102 ? -5.918 24.641 23.422 1 47.81 102 ARG B C 1
ATOM 1625 O O . ARG B 1 102 ? -5.613 25.828 23.609 1 47.81 102 ARG B O 1
ATOM 1632 N N . LYS B 1 103 ? -7.098 24.156 23.922 1 42.47 103 LYS B N 1
ATOM 1633 C CA . LYS B 1 103 ? -7.844 24.984 24.859 1 42.47 103 LYS B CA 1
ATOM 1634 C C . LYS B 1 103 ? -7.301 24.828 26.281 1 42.47 103 LYS B C 1
ATOM 1636 O O . LYS B 1 103 ? -6.863 23.734 26.672 1 42.47 103 LYS B O 1
#

Sequence (206 aa):
MQVIIMTSIQNLRNQIDQLDHQLLVLLAQRQQIVEKIGQLKPINSQAAVTAPDRVKQVLLNRQQEAEKLGLSPDVALAIWQTMIEAFTALELKINSNHDLNRKMQVIIMTSIQNLRNQIDQLDHQLLVLLAQRQQIVEKIGQLKPINSQAAVTAPDRVKQVLLNRQQEAEKLGLSPDVALAIWQTMIEAFTALELKINSNHDLNRK

Nearest PDB structures (foldseek):
  3hgw-assembly1_D  TM=9.246E-01  e=9.725E-04  Pseudomonas aeruginosa
  3rem-assembly1_B  TM=9.294E-01  e=1.791E-03  Pseudomonas aeruginosa
  3ret-assembly1_A  TM=9.188E-01  e=2.921E-03  Pseudomonas aeruginosa
  3hgx-assembly1_B  TM=9.177E-01  e=3.105E-03  Pseudomonas aeruginosa
  3hgw-assembly1_D  TM=9.246E-01  e=9.725E-04  Pseudomonas aeruginosa